Protein AF-A0A1S2MET9-F1 (afdb_monomer)

pLDDT: mean 84.44, std 8.7, range [51.44, 96.5]

Nearest PDB structures (foldseek):
  8tgd-assembly1_B  TM=1.842E-01  e=3.445E+00  Homo sa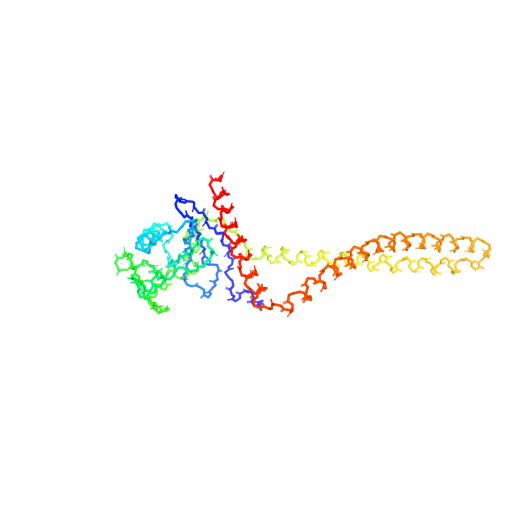piens
  7ogt-assembly1_B  TM=2.597E-01  e=9.378E+00  Saccharomyces cerevisiae S288C

Sequence (262 aa):
MSKINAIWREYIWEEITENRVNYYVEYHPVNLKSLKFAQLDLVYTLDVKTDEIVKNMEYELNLWLKRFPLPLLVMAFDKSGDKISLSNVKPNSELIGYIDTKPNRIIKSWNKISDNELPIEQTKDENISKVYQGLAYIKREQKEREANHKIDEAKKIKKFIDISLFSWIAFSIIIAYLGWQNYYVGAIAFVYTLYKSLERFWKIKEGRDRKSIEKDNKNMKMRHYYYHCELNPKGFERLKAENFKKEEEERIRAKKEKISQS

Radius of gyration: 30.37 Å; Cα contacts (8 Å, |Δi|>4): 289; chains: 1; bounding box: 86×35×74 Å

Secondary structure (DSSP, 8-state):
--HHHHHB-SEEEPPEEEE-SSEEEEEE---BTT--SEEEEEEESS---HHHHHHHHHHHHHHHHHHS-S-EEEEEE-TTSPBPP-TTTSS-S-EEEEEETTTTEEEEESS---TTSS-HHHHSHHHHHHHTTTS-EEEHHHHHHHHHHHHHHHHHHHHHHHHHHHHHHHHHHHHHHHTTSSHHHHHHHHHHHHHHHHHHHHHHHHHHHHHHHHHHHHHHHHHHHHHHHHH-HHHHHHHHHHHHHHHHHHHHHHHHHHHHH-

Structure (mmCIF, N/CA/C/O backbone):
data_AF-A0A1S2MET9-F1
#
_entry.id   AF-A0A1S2MET9-F1
#
loop_
_atom_site.group_PDB
_atom_site.id
_atom_site.type_symbol
_atom_site.label_atom_id
_atom_site.label_alt_id
_atom_site.label_comp_id
_atom_site.label_asym_id
_atom_site.label_entity_id
_atom_site.label_seq_id
_atom_site.pdbx_PDB_ins_code
_atom_site.Cartn_x
_atom_site.Cartn_y
_atom_site.Cartn_z
_atom_site.occupancy
_atom_site.B_iso_or_equiv
_atom_site.auth_seq_id
_atom_site.auth_comp_id
_atom_site.auth_asym_id
_atom_site.auth_atom_id
_atom_site.pdbx_PDB_model_num
ATOM 1 N N . MET A 1 1 ? 20.883 14.445 11.017 1.00 51.44 1 MET A N 1
ATOM 2 C CA . MET A 1 1 ? 20.003 13.252 10.987 1.00 51.44 1 MET A CA 1
ATOM 3 C C . MET A 1 1 ? 19.305 13.193 9.637 1.00 51.44 1 MET A C 1
ATOM 5 O O . MET A 1 1 ? 18.851 14.232 9.176 1.00 51.44 1 MET A O 1
ATOM 9 N N . SER A 1 2 ? 19.246 12.025 8.988 1.00 62.72 2 SER A N 1
ATOM 10 C CA . SER A 1 2 ? 18.478 11.839 7.743 1.00 62.72 2 SER A CA 1
ATOM 11 C C . SER A 1 2 ? 17.002 12.203 7.972 1.00 62.72 2 SER A C 1
ATOM 13 O O . SER A 1 2 ? 16.461 11.855 9.022 1.00 62.72 2 SER A O 1
ATOM 15 N N . LYS A 1 3 ? 16.333 12.864 7.009 1.00 67.38 3 LYS A N 1
ATOM 16 C CA . LYS A 1 3 ? 14.881 13.164 7.072 1.00 67.38 3 LYS A CA 1
ATOM 17 C C . LYS A 1 3 ? 14.038 11.903 7.331 1.00 67.38 3 LYS A C 1
ATOM 19 O O . LYS A 1 3 ? 12.976 11.984 7.935 1.00 67.38 3 LYS A O 1
ATOM 24 N N . ILE A 1 4 ? 14.550 10.736 6.942 1.00 66.12 4 ILE A N 1
ATOM 25 C CA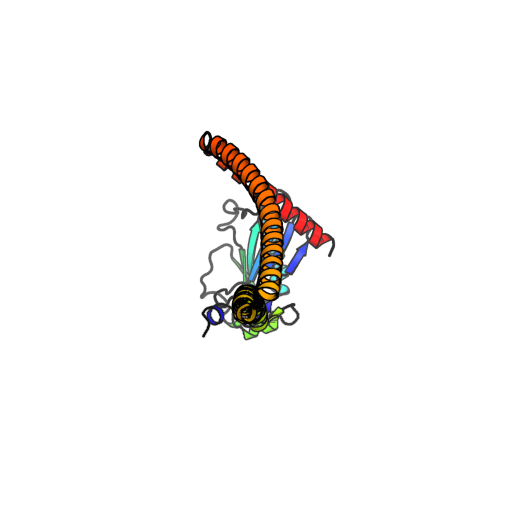 . ILE A 1 4 ? 13.920 9.424 7.137 1.00 66.12 4 ILE A CA 1
ATOM 26 C C . ILE A 1 4 ? 13.875 9.036 8.628 1.00 66.12 4 ILE A C 1
ATOM 28 O O . ILE A 1 4 ? 12.867 8.499 9.086 1.00 66.12 4 ILE A O 1
ATOM 32 N N . ASN A 1 5 ? 14.895 9.397 9.419 1.00 65.62 5 ASN A N 1
ATOM 33 C CA . ASN A 1 5 ? 14.979 9.066 10.853 1.00 65.62 5 ASN A CA 1
ATOM 34 C C . ASN A 1 5 ? 13.911 9.777 11.701 1.00 65.62 5 ASN A C 1
ATOM 36 O O . ASN A 1 5 ? 13.545 9.297 12.781 1.00 65.62 5 ASN A O 1
ATOM 40 N N . ALA A 1 6 ? 13.436 10.928 11.220 1.00 72.12 6 ALA A N 1
ATOM 41 C CA . ALA A 1 6 ? 12.382 11.702 11.863 1.00 72.12 6 ALA A CA 1
ATOM 42 C C . ALA A 1 6 ? 10.986 11.101 11.621 1.00 72.12 6 ALA A C 1
ATOM 44 O O . ALA A 1 6 ? 10.098 11.291 12.444 1.00 72.12 6 ALA A O 1
ATOM 45 N N . ILE A 1 7 ? 10.805 10.359 10.524 1.00 80.06 7 ILE A N 1
ATOM 46 C CA . ILE A 1 7 ? 9.490 9.909 10.047 1.00 80.06 7 ILE A CA 1
ATOM 47 C C . ILE A 1 7 ? 9.239 8.435 10.392 1.00 80.06 7 ILE A C 1
ATOM 49 O O . ILE A 1 7 ? 8.154 8.082 10.854 1.00 80.06 7 ILE A O 1
ATOM 53 N N . TRP A 1 8 ? 10.240 7.572 10.208 1.00 80.38 8 TRP A N 1
ATOM 54 C CA . TRP A 1 8 ? 10.100 6.123 10.378 1.00 80.38 8 TRP A CA 1
ATOM 55 C C . TRP A 1 8 ? 10.556 5.641 11.752 1.00 80.38 8 TRP A C 1
ATOM 57 O O . TRP A 1 8 ? 11.533 6.150 12.321 1.00 80.38 8 TRP A O 1
ATOM 67 N N . ARG A 1 9 ? 9.879 4.608 12.259 1.00 85.00 9 ARG A N 1
ATOM 68 C CA . ARG A 1 9 ? 10.336 3.849 13.427 1.00 85.00 9 ARG A CA 1
ATOM 69 C C . ARG A 1 9 ? 11.574 3.015 13.085 1.00 85.00 9 ARG A C 1
ATOM 71 O O . ARG A 1 9 ? 11.983 2.911 11.929 1.00 85.00 9 ARG A O 1
ATOM 78 N N . GLU A 1 10 ? 12.239 2.511 14.117 1.00 85.19 10 GLU A N 1
ATOM 79 C CA . GLU A 1 10 ? 13.445 1.687 13.966 1.00 85.19 10 GLU A CA 1
ATOM 80 C C . GLU A 1 10 ? 13.130 0.331 13.321 1.00 85.19 10 GLU A C 1
ATOM 82 O O . GLU A 1 10 ? 13.847 -0.121 12.423 1.00 85.19 10 GLU A O 1
ATOM 87 N N . TYR A 1 11 ? 12.025 -0.268 13.756 1.00 86.25 11 TYR A N 1
ATOM 88 C CA . TYR A 1 11 ? 11.490 -1.521 13.252 1.00 86.25 11 TYR A CA 1
ATOM 89 C C . TYR A 1 11 ? 10.354 -1.229 12.277 1.00 86.25 11 TYR A C 1
ATOM 91 O O . TYR A 1 11 ? 9.474 -0.417 12.565 1.00 86.25 11 TYR A O 1
ATOM 99 N N . ILE A 1 12 ? 10.410 -1.869 11.111 1.00 87.25 12 ILE A N 1
ATOM 100 C CA . ILE A 1 12 ? 9.348 -1.836 10.112 1.00 87.25 12 ILE A CA 1
ATOM 101 C C . ILE A 1 12 ? 8.752 -3.239 10.088 1.00 87.25 12 ILE A C 1
ATOM 103 O O . ILE A 1 12 ? 9.390 -4.165 9.586 1.00 87.25 12 ILE A O 1
ATOM 107 N N . TRP A 1 13 ? 7.574 -3.394 10.681 1.00 90.56 13 TRP A N 1
ATOM 108 C CA . TRP A 1 13 ? 6.855 -4.663 10.735 1.00 90.56 13 TRP A CA 1
ATOM 109 C C . TRP A 1 13 ? 6.149 -4.941 9.411 1.00 90.56 13 TRP A C 1
ATOM 111 O O . TRP A 1 13 ? 5.668 -4.014 8.747 1.00 90.56 13 TRP A O 1
ATOM 121 N N . GLU A 1 14 ? 6.113 -6.216 9.039 1.00 90.56 14 GLU A N 1
ATOM 122 C CA . GLU A 1 14 ? 5.436 -6.690 7.835 1.00 90.56 14 GLU A CA 1
ATOM 123 C C . GLU A 1 14 ? 3.912 -6.618 7.981 1.00 90.56 14 GLU A C 1
ATOM 125 O O . GLU A 1 14 ? 3.356 -6.741 9.074 1.00 90.56 14 GLU A O 1
ATOM 130 N N . GLU A 1 15 ? 3.242 -6.386 6.856 1.00 92.69 15 GLU A N 1
ATOM 131 C CA . GLU A 1 15 ? 1.783 -6.363 6.774 1.00 92.69 15 GLU A CA 1
ATOM 132 C C . GLU A 1 15 ? 1.236 -7.785 6.911 1.00 92.69 15 GLU A C 1
ATOM 134 O O . GLU A 1 15 ? 1.811 -8.737 6.382 1.00 92.69 15 GLU A O 1
ATOM 139 N N . ILE A 1 16 ? 0.118 -7.933 7.620 1.00 93.38 16 ILE A N 1
ATOM 140 C CA . ILE A 1 16 ? -0.518 -9.236 7.829 1.00 93.38 16 ILE A CA 1
ATOM 141 C C . ILE A 1 16 ? -1.762 -9.291 6.961 1.00 93.38 16 ILE A C 1
ATOM 143 O O . ILE A 1 16 ? -2.641 -8.443 7.085 1.00 93.38 16 ILE A O 1
ATOM 147 N N . THR A 1 17 ? -1.864 -10.310 6.118 1.00 93.44 17 THR A N 1
ATOM 148 C CA . THR A 1 17 ? -3.034 -10.518 5.266 1.00 93.44 17 THR A CA 1
ATOM 149 C C . THR A 1 17 ? -3.731 -11.819 5.619 1.00 93.44 17 THR A C 1
ATOM 151 O O . THR A 1 17 ? -3.086 -12.866 5.651 1.00 93.44 17 THR A O 1
ATOM 154 N N . GLU A 1 18 ? -5.042 -11.777 5.841 1.00 93.44 18 GLU A N 1
ATOM 155 C CA . GLU A 1 18 ? -5.838 -12.965 6.150 1.00 93.44 18 GLU A CA 1
ATOM 156 C C . GLU A 1 18 ? -7.070 -13.067 5.255 1.00 93.44 18 GLU A C 1
ATOM 158 O O . GLU A 1 18 ? -7.798 -12.095 5.051 1.00 93.44 18 GLU A O 1
ATOM 163 N N . ASN A 1 19 ? -7.342 -14.269 4.750 1.00 93.00 19 ASN A N 1
ATOM 164 C CA . ASN A 1 19 ? -8.511 -14.515 3.916 1.00 93.00 19 ASN A CA 1
ATOM 165 C C . ASN A 1 19 ? -9.780 -14.707 4.766 1.00 93.00 19 ASN A C 1
ATOM 167 O O . ASN A 1 19 ? -9.744 -15.270 5.865 1.00 93.00 19 ASN A O 1
ATOM 171 N N . ARG A 1 20 ? -10.920 -14.275 4.225 1.00 91.69 20 ARG A N 1
ATOM 172 C CA . ARG A 1 20 ? -12.275 -14.604 4.687 1.00 91.69 20 ARG A CA 1
ATOM 173 C C . ARG A 1 20 ? -13.093 -15.065 3.476 1.00 91.69 20 ARG A C 1
ATOM 175 O O . ARG A 1 20 ? -12.650 -15.000 2.331 1.00 91.69 20 ARG A O 1
ATOM 182 N N . VAL A 1 21 ? -14.317 -15.538 3.704 1.00 86.81 21 VAL A N 1
ATOM 183 C CA . VAL A 1 21 ? -15.156 -16.078 2.618 1.00 86.81 21 VAL A CA 1
ATOM 184 C C . VAL A 1 21 ? -15.449 -15.005 1.554 1.00 86.81 21 VAL A C 1
ATOM 186 O O . VAL A 1 21 ? -15.162 -15.201 0.372 1.00 86.81 21 VAL A O 1
ATOM 189 N N . ASN A 1 22 ? -15.928 -13.826 1.966 1.00 88.19 22 ASN A N 1
ATOM 190 C CA . ASN A 1 22 ? -16.413 -12.782 1.044 1.00 88.19 22 ASN A CA 1
ATOM 191 C C . ASN A 1 22 ? -15.423 -11.624 0.812 1.00 88.19 22 ASN A C 1
ATOM 193 O O . ASN A 1 22 ? -15.558 -10.878 -0.158 1.00 88.19 22 ASN A O 1
ATOM 197 N N . TYR A 1 23 ? -14.412 -11.497 1.665 1.00 92.88 23 TYR A N 1
ATOM 198 C CA . TYR A 1 23 ? -13.406 -10.434 1.652 1.00 92.88 23 TYR A CA 1
ATOM 199 C C . TYR A 1 23 ? -12.075 -10.987 2.164 1.00 92.88 23 TYR A C 1
ATOM 201 O O . TYR A 1 23 ? -12.016 -12.124 2.624 1.00 92.88 23 TYR A O 1
ATOM 209 N N . TYR A 1 24 ? -11.009 -10.208 2.094 1.00 95.25 24 TYR A N 1
ATOM 210 C CA . TYR A 1 24 ? -9.803 -10.465 2.875 1.00 95.25 24 TYR A CA 1
ATOM 211 C C . TYR A 1 24 ? -9.471 -9.222 3.698 1.00 95.25 24 TYR A C 1
ATOM 213 O O . TYR A 1 24 ? -10.013 -8.140 3.463 1.00 95.25 24 TYR A O 1
ATOM 221 N N . VAL A 1 25 ? -8.614 -9.399 4.694 1.00 95.62 25 VAL A N 1
ATOM 222 C CA . VAL A 1 25 ? -8.221 -8.347 5.624 1.00 95.62 25 VAL A CA 1
ATOM 223 C C . VAL A 1 25 ? -6.732 -8.082 5.482 1.00 95.62 25 VAL A C 1
ATOM 225 O O . VAL A 1 25 ? -5.949 -9.031 5.502 1.00 95.62 25 VAL A O 1
ATOM 228 N N . GLU A 1 26 ? -6.347 -6.816 5.359 1.00 95.50 26 GLU A N 1
ATOM 229 C CA . GLU A 1 26 ? -4.953 -6.367 5.410 1.00 95.50 26 GLU A CA 1
ATOM 230 C C . GLU A 1 26 ? -4.741 -5.528 6.669 1.00 95.50 26 GLU A C 1
ATOM 232 O O . GLU A 1 26 ? -5.401 -4.514 6.882 1.00 95.50 26 GLU A O 1
ATOM 237 N N . TYR A 1 27 ? -3.837 -5.971 7.535 1.00 94.88 27 TYR A N 1
ATOM 238 C CA . TYR A 1 27 ? -3.425 -5.239 8.720 1.00 94.88 27 TYR A CA 1
ATOM 239 C C . TYR A 1 27 ? -2.069 -4.594 8.478 1.00 94.88 27 TYR A C 1
ATOM 241 O O . TYR A 1 27 ? -1.070 -5.282 8.252 1.00 94.88 27 TYR A O 1
ATOM 249 N N . HIS A 1 28 ? -2.038 -3.274 8.597 1.00 94.06 28 HIS A N 1
ATOM 250 C CA . HIS A 1 28 ? -0.850 -2.450 8.462 1.00 94.06 28 HIS A CA 1
ATOM 251 C C . HIS A 1 28 ? -0.395 -1.990 9.856 1.00 94.06 28 HIS A C 1
ATOM 253 O O . HIS A 1 28 ? -1.065 -1.161 10.490 1.00 94.06 28 HIS A O 1
ATOM 259 N N . PRO A 1 29 ? 0.746 -2.503 10.355 1.00 92.31 29 PRO A N 1
ATOM 260 C CA . PRO A 1 29 ? 1.309 -2.079 11.630 1.00 92.31 29 PRO A CA 1
ATOM 261 C C . PRO A 1 29 ? 1.698 -0.594 11.653 1.00 92.31 29 PRO A C 1
ATOM 263 O O . PRO A 1 29 ? 1.957 0.039 10.626 1.00 92.31 29 PRO A O 1
ATOM 266 N N . VAL A 1 30 ? 1.834 -0.038 12.860 1.00 91.12 30 VAL A N 1
ATOM 267 C CA . VAL A 1 30 ? 2.214 1.370 13.085 1.00 91.12 30 VAL A CA 1
ATOM 268 C C . VAL A 1 30 ? 3.708 1.592 12.819 1.00 91.12 30 VAL A C 1
ATOM 270 O O . VAL A 1 30 ? 4.511 1.710 13.742 1.00 91.12 30 VAL A O 1
ATOM 273 N N . ASN A 1 31 ? 4.092 1.661 11.546 1.00 87.31 31 ASN A N 1
ATOM 274 C CA . ASN A 1 31 ? 5.491 1.790 11.119 1.00 87.31 31 ASN A CA 1
ATOM 275 C C . ASN A 1 31 ? 6.015 3.244 11.109 1.00 87.31 31 ASN A C 1
ATOM 277 O O . ASN A 1 31 ? 7.225 3.484 11.195 1.00 87.31 31 ASN A O 1
ATOM 281 N N . LEU A 1 32 ? 5.118 4.231 11.010 1.00 85.12 32 LEU A N 1
ATOM 282 C CA . LEU A 1 32 ? 5.460 5.658 11.006 1.00 85.12 32 LEU A CA 1
ATOM 283 C C . LEU A 1 32 ? 5.323 6.258 12.407 1.00 85.12 32 LEU A C 1
ATOM 285 O O . LEU A 1 32 ? 4.376 5.961 13.127 1.00 85.12 32 LEU A O 1
ATOM 289 N N . LYS A 1 33 ? 6.234 7.165 12.772 1.00 82.44 33 LYS A N 1
ATOM 290 C CA . LYS A 1 33 ? 6.171 7.907 14.044 1.00 82.44 33 LYS A CA 1
ATOM 291 C C . LYS A 1 33 ? 5.016 8.905 14.089 1.00 82.44 33 LYS A C 1
ATOM 293 O O . LYS A 1 33 ? 4.522 9.219 15.165 1.00 82.44 33 LYS A O 1
ATOM 298 N N . SER A 1 34 ? 4.609 9.412 12.927 1.00 81.50 34 SER A N 1
ATOM 299 C CA . SER A 1 34 ? 3.487 10.343 12.789 1.00 81.50 34 SER A CA 1
ATOM 300 C C . SER A 1 34 ? 2.124 9.663 12.893 1.00 81.50 34 SER A C 1
ATOM 302 O O . SER A 1 34 ? 1.132 10.346 13.119 1.00 81.50 34 SER A O 1
ATOM 304 N N . LEU A 1 35 ? 2.056 8.341 12.699 1.00 81.94 35 LEU A N 1
ATOM 305 C CA . LEU A 1 35 ? 0.810 7.591 12.790 1.00 81.94 35 LEU A CA 1
ATOM 306 C C . LEU A 1 35 ? 0.624 7.055 14.208 1.00 81.94 35 LEU A C 1
ATOM 308 O O . LEU A 1 35 ? 1.543 6.490 14.803 1.00 81.94 35 LEU A O 1
ATOM 312 N N . LYS A 1 36 ? -0.589 7.232 14.731 1.00 83.88 36 LYS A N 1
ATOM 313 C CA . LYS A 1 36 ? -1.004 6.748 16.056 1.00 83.88 36 LYS A CA 1
ATOM 314 C C . LYS A 1 36 ? -1.915 5.521 15.990 1.00 83.88 36 LYS A C 1
ATOM 316 O O . LYS A 1 36 ? -2.164 4.897 17.015 1.00 83.88 36 LYS A O 1
ATOM 321 N N . PHE A 1 37 ? -2.384 5.182 14.793 1.00 88.31 37 PHE A N 1
ATOM 322 C CA . PHE A 1 37 ? -3.295 4.076 14.536 1.00 88.31 37 PHE A CA 1
ATOM 323 C C . PHE A 1 37 ? -2.614 3.036 13.658 1.00 88.31 37 PHE A C 1
ATOM 325 O O . PHE A 1 37 ? -1.906 3.392 12.713 1.00 88.31 37 PHE A O 1
ATOM 332 N N . ALA A 1 38 ? -2.852 1.763 13.958 1.00 92.25 38 ALA A N 1
ATOM 333 C CA . ALA A 1 38 ? -2.724 0.713 12.960 1.00 92.25 38 ALA A CA 1
ATOM 334 C C . ALA A 1 38 ? -3.906 0.825 11.991 1.00 92.25 38 ALA A C 1
ATOM 336 O O . ALA A 1 38 ? -4.960 1.355 12.355 1.00 92.25 38 ALA A O 1
ATOM 337 N N . GLN A 1 39 ? -3.739 0.337 10.770 1.00 94.12 39 GLN A N 1
ATOM 338 C CA . GLN A 1 39 ? -4.790 0.367 9.757 1.00 94.12 39 GLN A CA 1
ATOM 339 C C . GLN A 1 39 ? -5.227 -1.058 9.425 1.00 94.12 39 GLN A C 1
ATOM 341 O O . GLN A 1 39 ? -4.393 -1.953 9.311 1.00 94.12 39 GLN A O 1
ATOM 346 N N . LEU A 1 40 ? -6.535 -1.262 9.316 1.00 96.25 40 LEU A N 1
ATOM 347 C CA . LEU A 1 40 ? -7.162 -2.521 8.951 1.00 96.25 40 LEU A CA 1
ATOM 348 C C . LEU A 1 40 ? -8.066 -2.306 7.742 1.00 96.25 40 LEU A C 1
ATOM 350 O O . LEU A 1 40 ? -9.117 -1.671 7.850 1.00 96.25 40 LEU A O 1
ATOM 354 N N . ASP A 1 41 ? -7.689 -2.889 6.618 1.00 96.50 41 ASP A N 1
ATOM 355 C CA . ASP A 1 41 ? -8.411 -2.738 5.367 1.00 96.50 41 ASP A CA 1
ATOM 356 C C . ASP A 1 41 ? -9.183 -4.021 5.063 1.00 96.50 41 ASP A C 1
ATOM 358 O O . ASP A 1 41 ? -8.608 -5.100 4.924 1.00 96.50 41 ASP A O 1
ATOM 362 N N . LEU A 1 42 ? -10.509 -3.913 4.977 1.00 96.19 42 LEU A N 1
ATOM 363 C CA . LEU A 1 42 ? -11.387 -4.988 4.522 1.00 96.19 42 LEU A CA 1
ATOM 364 C C . LEU A 1 42 ? -11.615 -4.806 3.026 1.00 96.19 42 LEU A C 1
ATOM 366 O O . LEU A 1 42 ? -12.332 -3.890 2.621 1.00 96.19 42 LEU A O 1
ATOM 370 N N . VAL A 1 43 ? -11.041 -5.684 2.210 1.00 95.38 43 VAL A N 1
ATOM 371 C CA . VAL A 1 43 ? -11.159 -5.603 0.751 1.00 95.38 43 VAL A CA 1
ATOM 372 C C . VAL A 1 43 ? -12.110 -6.682 0.250 1.00 95.38 43 VAL A C 1
ATOM 374 O O . VAL A 1 43 ? -11.858 -7.885 0.382 1.00 95.38 43 VAL A O 1
ATOM 377 N N . TYR A 1 44 ? -13.235 -6.249 -0.310 1.00 93.38 44 TYR A N 1
ATOM 378 C CA . TYR A 1 44 ? -14.300 -7.127 -0.776 1.00 93.38 44 TYR A CA 1
ATOM 379 C C . TYR A 1 44 ? -14.077 -7.547 -2.226 1.00 93.38 44 TYR A C 1
ATOM 381 O O . TYR A 1 44 ? -13.764 -6.732 -3.082 1.00 93.38 44 TYR A O 1
ATOM 389 N N . THR A 1 45 ? -14.301 -8.826 -2.535 1.00 90.00 45 THR A N 1
ATOM 390 C CA . THR A 1 45 ? -14.245 -9.324 -3.926 1.00 90.00 45 THR A CA 1
ATOM 391 C C . THR A 1 45 ? -15.600 -9.345 -4.625 1.00 90.00 45 THR A C 1
ATOM 393 O O . THR A 1 45 ? -15.676 -9.592 -5.826 1.00 90.00 45 THR A O 1
ATOM 396 N N . LEU A 1 46 ? -16.675 -9.146 -3.865 1.00 88.50 46 LEU A N 1
ATOM 397 C CA . LEU A 1 46 ? -18.060 -9.185 -4.318 1.00 88.50 46 LEU A CA 1
ATOM 398 C C . LEU A 1 46 ? -18.794 -7.955 -3.788 1.00 88.50 46 LEU A C 1
ATOM 400 O O . LEU A 1 46 ? -18.384 -7.371 -2.785 1.00 88.50 46 LEU A O 1
ATOM 404 N N . ASP A 1 47 ? -19.896 -7.590 -4.438 1.00 87.69 47 ASP A N 1
ATOM 405 C CA . ASP A 1 47 ? -20.734 -6.487 -3.976 1.00 87.69 47 ASP A CA 1
ATOM 406 C C . ASP A 1 47 ? -21.527 -6.942 -2.742 1.00 87.69 47 ASP A C 1
ATOM 408 O O . ASP A 1 47 ? -22.363 -7.846 -2.815 1.00 87.69 47 ASP A O 1
ATOM 412 N N . VAL A 1 48 ? -21.242 -6.326 -1.595 1.00 88.19 48 VAL A N 1
ATOM 413 C CA . VAL A 1 48 ? -21.864 -6.640 -0.302 1.00 88.19 48 VAL A CA 1
ATOM 414 C C . VAL A 1 48 ? -22.717 -5.459 0.158 1.00 88.19 48 VAL A C 1
ATOM 416 O O . VAL A 1 48 ? -22.406 -4.299 -0.113 1.00 88.19 48 VAL A O 1
ATOM 419 N N . LYS A 1 49 ? -23.820 -5.740 0.859 1.00 90.75 49 LYS A N 1
ATOM 420 C CA . LYS A 1 49 ? -24.700 -4.694 1.396 1.00 90.75 49 LYS A CA 1
ATOM 421 C C . LYS A 1 49 ? -23.986 -3.884 2.480 1.00 90.75 49 LYS A C 1
ATOM 423 O O . LYS A 1 49 ? -23.302 -4.443 3.334 1.00 90.75 49 LYS A O 1
ATOM 428 N N . THR A 1 50 ? -24.234 -2.577 2.510 1.00 89.62 50 THR A N 1
ATOM 429 C CA . THR A 1 50 ? -23.628 -1.635 3.467 1.00 89.62 50 THR A CA 1
ATOM 430 C C . THR A 1 50 ? -23.811 -2.063 4.928 1.00 89.62 50 THR A C 1
ATOM 432 O O . THR A 1 50 ? -22.863 -1.995 5.707 1.00 89.62 50 THR A O 1
ATOM 435 N N . ASP A 1 51 ? -24.985 -2.583 5.296 1.00 90.38 51 ASP A N 1
ATOM 436 C CA . ASP A 1 51 ? -25.263 -3.048 6.664 1.00 90.38 51 ASP A CA 1
ATOM 437 C C . ASP A 1 51 ? -24.411 -4.254 7.078 1.00 90.38 51 ASP A C 1
ATOM 439 O O . ASP A 1 51 ? -24.041 -4.400 8.244 1.00 90.38 51 ASP A O 1
ATOM 443 N N . GLU A 1 52 ? -24.104 -5.137 6.130 1.00 92.00 52 GLU A N 1
ATOM 444 C CA . GLU A 1 52 ? -23.245 -6.296 6.365 1.00 92.00 52 GLU A CA 1
ATOM 445 C C . GLU A 1 52 ? -21.783 -5.860 6.493 1.00 92.00 52 GLU A C 1
ATOM 447 O O . GLU A 1 52 ? -21.085 -6.317 7.395 1.00 92.00 52 GLU A O 1
ATOM 452 N N . ILE A 1 53 ? -21.350 -4.888 5.683 1.00 92.81 53 ILE A N 1
ATOM 453 C CA . ILE A 1 53 ? -20.008 -4.300 5.774 1.00 92.81 53 ILE A CA 1
ATOM 454 C C . ILE A 1 53 ? -19.778 -3.678 7.154 1.00 92.81 53 ILE A C 1
ATOM 456 O O . ILE A 1 53 ? -18.752 -3.943 7.777 1.00 92.81 53 ILE A O 1
ATOM 460 N N . VAL A 1 54 ? -20.744 -2.912 7.670 1.00 93.44 54 VAL A N 1
ATOM 461 C CA . VAL A 1 54 ? -20.672 -2.312 9.014 1.00 93.44 54 VAL A CA 1
ATOM 462 C C . VAL A 1 54 ? -20.499 -3.387 10.091 1.00 93.44 54 VAL A C 1
ATOM 464 O O . VAL A 1 54 ? -19.643 -3.249 10.966 1.00 93.44 54 VAL A O 1
ATOM 467 N N . LYS A 1 55 ? -21.265 -4.483 10.013 1.00 93.69 55 LYS A N 1
ATOM 468 C CA . LYS A 1 55 ? -21.143 -5.610 10.954 1.00 93.69 55 LYS A CA 1
ATOM 469 C C . LYS A 1 55 ? -19.771 -6.277 10.866 1.00 93.69 55 LYS A C 1
ATOM 471 O O . LYS A 1 55 ? -19.170 -6.548 11.904 1.00 93.69 55 LYS A O 1
ATOM 476 N N . ASN A 1 56 ? -19.263 -6.494 9.654 1.00 94.62 56 ASN A N 1
ATOM 477 C CA . ASN A 1 56 ? -17.942 -7.082 9.433 1.00 94.62 56 ASN A CA 1
ATOM 478 C C . ASN A 1 56 ? -16.832 -6.181 9.989 1.00 94.62 56 ASN A C 1
ATOM 480 O O . ASN A 1 56 ? -15.954 -6.668 10.694 1.00 94.62 56 ASN A O 1
ATOM 484 N N . MET A 1 57 ? -16.902 -4.864 9.760 1.00 95.00 57 MET A N 1
ATOM 485 C CA . MET A 1 57 ? -15.939 -3.904 10.313 1.00 95.00 57 MET A CA 1
ATOM 486 C C . MET A 1 57 ? -15.937 -3.921 11.845 1.00 95.00 57 MET A C 1
ATOM 488 O O . MET A 1 57 ? -14.875 -3.968 12.461 1.00 95.00 57 MET A O 1
ATOM 492 N N . GLU A 1 58 ? -17.111 -3.924 12.483 1.00 94.44 58 GLU A N 1
ATOM 493 C CA . GLU A 1 58 ? -17.208 -3.963 13.948 1.00 94.44 58 GLU A CA 1
ATOM 494 C C . GLU A 1 58 ? -16.744 -5.296 14.551 1.00 94.44 58 GLU A C 1
ATOM 496 O O . GLU A 1 58 ? -16.241 -5.306 15.684 1.00 94.44 58 GLU A O 1
ATOM 501 N N . TYR A 1 59 ? -16.932 -6.400 13.822 1.00 95.00 59 TYR A N 1
ATOM 502 C CA . TYR A 1 59 ? -16.454 -7.730 14.189 1.00 95.00 59 TYR A CA 1
ATOM 503 C C . TYR A 1 59 ? -14.929 -7.825 14.085 1.00 95.00 59 TYR A C 1
ATOM 505 O O . TYR A 1 59 ? -14.276 -8.181 15.069 1.00 95.00 59 TYR A O 1
ATOM 513 N N . GLU A 1 60 ? -14.356 -7.447 12.940 1.00 95.69 60 GLU A N 1
ATOM 514 C CA . GLU A 1 60 ? -12.909 -7.479 12.720 1.00 95.69 60 GLU A CA 1
ATOM 515 C C . GLU A 1 60 ? -12.191 -6.512 13.669 1.00 95.69 60 GLU A C 1
ATOM 517 O O . GLU A 1 60 ? -11.206 -6.901 14.289 1.00 95.69 60 GLU A O 1
ATOM 522 N N . LEU A 1 61 ? -12.731 -5.310 13.912 1.00 94.50 61 LEU A N 1
ATOM 523 C CA . LEU A 1 61 ? -12.188 -4.389 14.919 1.00 94.50 61 LEU A CA 1
ATOM 524 C C . LEU A 1 61 ? -12.004 -5.088 16.276 1.00 94.50 61 LEU A C 1
ATOM 526 O O . LEU A 1 61 ? -10.943 -5.012 16.889 1.00 94.50 61 LEU A O 1
ATOM 530 N N . ASN A 1 62 ? -13.036 -5.791 16.748 1.00 94.31 62 ASN A N 1
ATOM 531 C CA . ASN A 1 62 ? -12.985 -6.499 18.025 1.00 94.31 62 ASN A CA 1
ATOM 532 C C . ASN A 1 62 ? -11.957 -7.637 18.026 1.00 94.31 62 ASN A C 1
ATOM 534 O O . ASN A 1 62 ? -11.312 -7.875 19.047 1.00 94.31 62 ASN A O 1
ATOM 538 N N . LEU A 1 63 ? -11.849 -8.373 16.921 1.00 94.62 63 LEU A N 1
ATOM 539 C CA . LEU A 1 63 ? -10.926 -9.497 16.785 1.00 94.62 63 LEU A CA 1
ATOM 540 C C . LEU A 1 63 ? -9.473 -9.009 16.785 1.00 94.62 63 LEU A C 1
ATOM 542 O O . LEU A 1 63 ? -8.647 -9.520 17.542 1.00 94.62 63 LEU A O 1
ATOM 546 N N . TRP A 1 64 ? -9.180 -7.974 16.002 1.00 94.62 64 TRP A N 1
ATOM 547 C CA . TRP A 1 64 ? -7.835 -7.428 15.858 1.00 94.62 64 TRP A CA 1
ATOM 548 C C . TRP A 1 64 ? -7.377 -6.652 17.088 1.00 94.62 64 TRP A C 1
ATOM 550 O O . TRP A 1 64 ? -6.231 -6.824 17.488 1.00 94.62 64 TRP A O 1
ATOM 560 N N . LEU A 1 65 ? -8.257 -5.909 17.767 1.00 92.25 65 LEU A N 1
ATOM 561 C CA . LEU A 1 65 ? -7.912 -5.254 19.038 1.00 92.25 65 LEU A CA 1
ATOM 562 C C . LEU A 1 65 ? -7.574 -6.250 20.155 1.00 92.25 65 LEU A C 1
ATOM 564 O O . LEU A 1 65 ? -6.758 -5.948 21.022 1.00 92.25 65 LEU A O 1
ATOM 568 N N . LYS A 1 66 ? -8.173 -7.449 20.144 1.00 91.12 66 LYS A N 1
ATOM 569 C CA . LYS A 1 66 ? -7.804 -8.523 21.083 1.00 91.12 66 LYS A CA 1
ATOM 570 C C . LYS A 1 66 ? -6.427 -9.109 20.782 1.00 91.12 66 LYS A C 1
ATOM 572 O O . LYS A 1 66 ? -5.743 -9.533 21.707 1.00 91.12 66 LYS A O 1
ATOM 577 N N . ARG A 1 67 ? -6.043 -9.162 19.503 1.00 91.19 67 ARG A N 1
ATOM 578 C CA . ARG A 1 67 ? -4.746 -9.687 19.061 1.00 91.19 67 ARG A CA 1
ATOM 579 C C . ARG A 1 67 ? -3.625 -8.665 19.245 1.00 91.19 67 ARG A C 1
ATOM 581 O O . ARG A 1 67 ? -2.567 -9.009 19.755 1.00 91.19 67 ARG A O 1
ATOM 588 N N . PHE A 1 68 ? -3.880 -7.421 18.857 1.00 91.19 68 PHE A N 1
ATOM 589 C CA . PHE A 1 68 ? -2.960 -6.297 18.960 1.00 91.19 68 PHE A CA 1
ATOM 590 C C . PHE A 1 68 ? -3.673 -5.137 19.668 1.00 91.19 68 PHE A C 1
ATOM 592 O O . PHE A 1 68 ? -4.432 -4.407 19.026 1.00 91.19 68 PHE A O 1
ATOM 599 N N . PRO A 1 69 ? -3.457 -4.952 20.984 1.00 90.00 69 PRO A N 1
ATOM 600 C CA . PRO A 1 69 ? -4.136 -3.930 21.781 1.00 90.00 69 PRO A CA 1
ATOM 601 C C . PRO A 1 69 ? -3.558 -2.525 21.526 1.00 90.00 69 PRO A C 1
ATOM 603 O O . PRO A 1 69 ? -2.934 -1.915 22.394 1.00 90.00 69 PRO A O 1
ATOM 606 N N . LEU A 1 70 ? -3.751 -2.023 20.307 1.00 91.25 70 LEU A N 1
ATOM 607 C CA . LEU A 1 70 ? -3.343 -0.700 19.830 1.00 91.25 70 LEU A CA 1
ATOM 608 C C . LEU A 1 70 ? -4.525 -0.010 19.139 1.00 91.25 70 LEU A C 1
ATOM 610 O O . LEU A 1 70 ? -5.393 -0.705 18.615 1.00 91.25 70 LEU A O 1
ATOM 614 N N . PRO A 1 71 ? -4.566 1.333 19.079 1.00 91.75 71 PRO A N 1
ATOM 615 C CA . PRO A 1 71 ? -5.588 2.041 18.319 1.00 91.75 71 PRO A CA 1
ATOM 616 C C . PRO A 1 71 ? -5.625 1.564 16.864 1.00 91.75 71 PRO A C 1
ATOM 618 O O . PRO A 1 71 ? -4.589 1.488 16.201 1.00 91.75 71 PRO A O 1
ATOM 621 N N . LEU A 1 72 ? -6.820 1.249 16.376 1.00 93.19 72 LEU A N 1
ATOM 622 C CA . LEU A 1 72 ? -7.056 0.653 15.068 1.00 93.19 72 LEU A CA 1
ATOM 623 C C . LEU A 1 72 ? -8.045 1.501 14.273 1.00 93.19 72 LEU A C 1
ATOM 625 O O . LEU A 1 72 ? -9.118 1.849 14.769 1.00 93.19 72 LEU A O 1
ATOM 629 N N . LEU A 1 73 ? -7.678 1.809 13.035 1.00 93.69 73 LEU A N 1
ATOM 630 C CA . LEU A 1 73 ? -8.529 2.430 12.031 1.00 93.69 73 LEU A CA 1
ATOM 631 C C . LEU A 1 73 ? -8.958 1.353 11.036 1.00 93.69 73 LEU A C 1
ATOM 633 O O . LEU A 1 73 ? -8.114 0.776 10.361 1.00 93.69 73 LEU A O 1
ATOM 637 N N . VAL A 1 74 ? -10.255 1.094 10.936 1.00 95.56 74 VAL A N 1
ATOM 638 C CA . VAL A 1 74 ? -10.827 0.112 10.017 1.00 95.56 74 VAL A CA 1
ATOM 639 C C . VAL A 1 74 ? -11.476 0.829 8.840 1.00 95.56 74 VAL A C 1
ATOM 641 O O . VAL A 1 74 ? -12.298 1.732 9.030 1.00 95.56 74 VAL A O 1
ATOM 644 N N . MET A 1 75 ? -11.136 0.399 7.630 1.00 95.19 75 MET A N 1
ATOM 645 C CA . MET A 1 75 ? -11.707 0.882 6.374 1.00 95.19 75 MET A CA 1
ATOM 646 C C . MET A 1 75 ? -12.188 -0.289 5.518 1.00 95.19 75 MET A C 1
ATOM 648 O O . MET A 1 75 ? -11.724 -1.418 5.662 1.00 95.19 75 MET A O 1
ATOM 652 N N . ALA A 1 76 ? -13.146 -0.020 4.633 1.00 95.19 76 ALA A N 1
ATOM 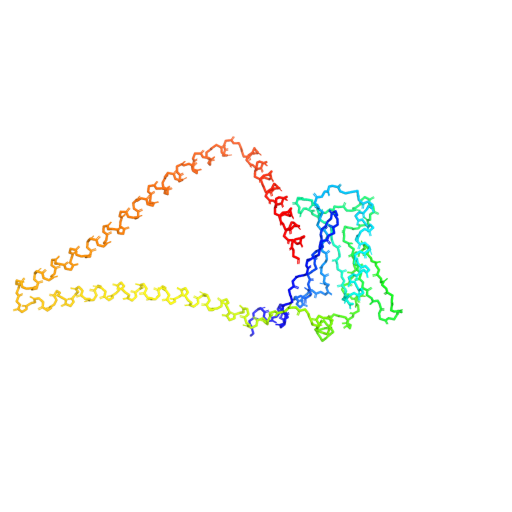653 C CA . ALA A 1 76 ? -13.686 -1.006 3.706 1.00 95.19 76 ALA A CA 1
ATOM 654 C C . ALA A 1 76 ? -13.508 -0.536 2.259 1.00 95.19 76 ALA A C 1
ATOM 656 O O . ALA A 1 76 ? -13.788 0.624 1.943 1.00 95.19 76 ALA A O 1
ATOM 657 N N . PHE A 1 77 ? -13.085 -1.454 1.395 1.00 94.56 77 PHE A N 1
ATOM 658 C CA . PHE A 1 77 ? -12.823 -1.232 -0.023 1.00 94.56 77 PHE A CA 1
ATOM 659 C C . PHE A 1 77 ? -13.631 -2.209 -0.872 1.00 94.56 77 PHE A C 1
ATOM 661 O O . PHE A 1 77 ? -13.805 -3.372 -0.500 1.00 94.56 77 PHE A O 1
ATOM 668 N N . ASP A 1 78 ? -14.154 -1.730 -1.994 1.00 92.88 78 ASP A N 1
ATOM 669 C CA . ASP A 1 78 ? -14.897 -2.551 -2.939 1.00 92.88 78 ASP A CA 1
ATOM 670 C C . ASP A 1 78 ? -13.954 -3.406 -3.805 1.00 92.88 78 ASP A C 1
ATOM 672 O O . ASP A 1 78 ? -12.727 -3.369 -3.679 1.00 92.88 78 ASP A O 1
ATOM 676 N N . LYS A 1 79 ? -14.541 -4.171 -4.728 1.00 90.62 79 LYS A N 1
ATOM 677 C CA . LYS A 1 79 ? -13.790 -4.988 -5.692 1.00 90.62 79 LYS A CA 1
ATOM 678 C C . LYS A 1 79 ? -12.926 -4.167 -6.653 1.00 90.62 79 LYS A C 1
ATOM 680 O O . LYS A 1 79 ? -12.031 -4.734 -7.264 1.00 90.62 79 LYS A O 1
ATOM 685 N N . SER A 1 80 ? -13.212 -2.874 -6.792 1.00 86.06 80 SER A N 1
ATOM 686 C CA . SER A 1 80 ? -12.496 -1.917 -7.635 1.00 86.06 80 SER A CA 1
ATOM 687 C C . SER A 1 80 ? -11.332 -1.252 -6.892 1.00 86.06 80 SER A C 1
ATOM 689 O O . SER A 1 80 ? -10.642 -0.433 -7.488 1.00 86.06 80 SER A O 1
ATOM 691 N N . GLY A 1 81 ? -11.136 -1.551 -5.600 1.00 86.25 81 GLY A N 1
ATOM 692 C CA . GLY A 1 81 ? -10.166 -0.871 -4.739 1.00 86.25 81 GLY A CA 1
ATOM 693 C C . GLY A 1 81 ? -10.618 0.515 -4.268 1.00 86.25 81 GLY A C 1
ATOM 694 O O . GLY A 1 81 ? -9.839 1.233 -3.640 1.00 86.25 81 GLY A O 1
ATOM 695 N N . ASP A 1 82 ? -11.869 0.893 -4.531 1.00 89.50 82 ASP A N 1
ATOM 696 C CA . ASP A 1 82 ? -12.448 2.155 -4.096 1.00 89.50 82 ASP A CA 1
ATOM 697 C C . ASP A 1 82 ? -12.981 2.026 -2.668 1.00 89.50 82 ASP A C 1
ATOM 699 O O . ASP A 1 82 ? -13.626 1.047 -2.285 1.00 89.50 82 ASP A O 1
ATOM 703 N N . LYS A 1 83 ? -12.741 3.053 -1.850 1.00 91.69 83 LYS A N 1
ATOM 704 C CA . LYS A 1 83 ? -13.259 3.096 -0.482 1.00 91.69 83 LYS A CA 1
ATOM 705 C C . LYS A 1 83 ? -14.787 3.160 -0.496 1.00 91.69 83 LYS A C 1
ATOM 707 O O . LYS A 1 83 ? -15.382 4.078 -1.062 1.00 91.69 83 LYS A O 1
ATOM 712 N N . ILE A 1 84 ? -15.423 2.232 0.211 1.00 90.69 84 ILE A N 1
ATOM 713 C CA . ILE A 1 84 ? -16.880 2.138 0.283 1.00 90.69 84 ILE A CA 1
ATOM 714 C C . ILE A 1 84 ? -17.421 3.275 1.152 1.00 90.69 84 ILE A C 1
ATOM 716 O O . ILE A 1 84 ? -17.019 3.449 2.305 1.00 90.69 84 ILE A O 1
ATOM 720 N N . SER A 1 85 ? -18.362 4.055 0.614 1.00 88.56 85 SER A N 1
ATOM 721 C CA . SER A 1 85 ? -19.058 5.071 1.404 1.00 88.56 85 SER A CA 1
ATOM 722 C C . SER A 1 85 ? -20.126 4.439 2.296 1.00 88.56 85 SER A C 1
ATOM 724 O O . SER A 1 85 ? -21.044 3.784 1.801 1.00 88.56 85 SER A O 1
ATOM 726 N N . LEU A 1 86 ? -20.042 4.678 3.607 1.00 88.88 86 LEU A N 1
ATOM 727 C CA . LEU A 1 86 ? -21.039 4.237 4.589 1.00 88.88 86 LEU A CA 1
ATOM 728 C C . LEU A 1 86 ? -21.930 5.388 5.074 1.00 88.88 86 LEU A C 1
ATOM 730 O O . LEU A 1 86 ? -22.703 5.194 6.008 1.00 88.88 86 LEU A O 1
ATOM 734 N N . SER A 1 87 ? -21.862 6.562 4.434 1.00 83.44 87 SER A N 1
ATOM 735 C CA . SER A 1 87 ? -22.582 7.786 4.832 1.00 83.44 87 SER A CA 1
ATOM 736 C C . SER A 1 87 ? -24.097 7.610 4.983 1.00 83.44 87 SER A C 1
ATOM 738 O O . SER A 1 87 ? -24.743 8.361 5.705 1.00 83.44 87 SER A O 1
ATOM 740 N N . ASN A 1 88 ? -24.671 6.614 4.305 1.00 82.31 88 ASN A N 1
ATOM 741 C CA . ASN A 1 88 ? -26.103 6.316 4.356 1.00 82.31 88 ASN A CA 1
ATOM 742 C C . ASN A 1 88 ? -26.518 5.579 5.643 1.00 82.31 88 ASN A C 1
ATOM 744 O O . ASN A 1 88 ? -27.699 5.556 5.973 1.00 82.31 88 ASN A O 1
ATOM 748 N N . VAL A 1 89 ? -25.566 4.959 6.350 1.00 85.00 89 VAL A N 1
ATOM 749 C CA . VAL A 1 89 ? -25.809 4.109 7.533 1.00 85.00 89 VAL A CA 1
ATOM 750 C C . VAL A 1 89 ? -25.066 4.632 8.768 1.00 85.00 89 VAL A C 1
ATOM 752 O O . VAL A 1 89 ? -25.534 4.465 9.895 1.00 85.00 89 VAL A O 1
ATOM 755 N N . LYS A 1 90 ? -23.905 5.271 8.581 1.00 89.00 90 LYS A N 1
ATOM 756 C CA . LYS A 1 90 ? -23.033 5.786 9.643 1.00 89.00 90 LYS A CA 1
ATOM 757 C C . LYS A 1 90 ? -22.524 7.198 9.316 1.00 89.00 90 LYS A C 1
ATOM 759 O O . LYS A 1 90 ? -22.462 7.558 8.145 1.00 89.00 90 LYS A O 1
ATOM 764 N N . PRO A 1 91 ? -22.110 7.986 10.330 1.00 81.88 91 PRO A N 1
ATOM 765 C CA . PRO A 1 91 ? -21.609 9.348 10.122 1.00 81.88 91 PRO A CA 1
ATOM 766 C C . PRO A 1 91 ? -20.356 9.436 9.240 1.00 81.88 91 PRO A C 1
ATOM 768 O O . PRO A 1 91 ? -20.226 10.379 8.466 1.00 81.88 91 PRO A O 1
ATOM 771 N N . ASN A 1 92 ? -19.443 8.464 9.346 1.00 87.06 92 ASN A N 1
ATOM 772 C CA . ASN A 1 92 ? -18.253 8.353 8.502 1.00 87.06 92 ASN A CA 1
ATOM 773 C C . ASN A 1 92 ? -18.056 6.905 8.041 1.00 87.06 92 ASN A C 1
ATOM 775 O O . ASN A 1 92 ? -18.589 5.966 8.633 1.00 87.06 92 ASN A O 1
ATOM 779 N N . SER A 1 93 ? -17.257 6.739 6.988 1.00 89.94 93 SER A N 1
ATOM 780 C CA . SER A 1 93 ? -16.898 5.430 6.427 1.00 89.94 93 SER A CA 1
ATOM 781 C C . SER A 1 93 ? -15.707 4.767 7.120 1.00 89.94 93 SER A C 1
ATOM 783 O O . SER A 1 93 ? -15.343 3.654 6.755 1.00 89.94 93 SER A O 1
ATOM 785 N N . GLU A 1 94 ? -15.071 5.446 8.076 1.00 90.88 94 GLU A N 1
ATOM 786 C CA . GLU A 1 94 ? -14.017 4.863 8.901 1.00 90.88 94 GLU A CA 1
ATOM 787 C C . GLU A 1 94 ? -14.554 4.503 10.284 1.00 90.88 94 GLU A C 1
ATOM 789 O O . GLU A 1 94 ? -15.292 5.273 10.904 1.00 90.88 94 GLU A O 1
ATOM 794 N N . LEU A 1 95 ? -14.132 3.345 10.782 1.00 92.38 95 LEU A N 1
ATOM 795 C CA . LEU A 1 95 ? -14.380 2.928 12.152 1.00 92.38 95 LEU A CA 1
ATOM 796 C C . LEU A 1 95 ? -13.070 2.979 12.922 1.00 92.38 95 LEU A C 1
ATOM 798 O O . LEU A 1 95 ? -12.117 2.287 12.582 1.00 92.38 95 LEU A O 1
ATOM 802 N N . ILE A 1 96 ? -13.036 3.760 13.990 1.00 92.19 96 ILE A N 1
ATOM 803 C CA . ILE A 1 96 ? -11.901 3.802 14.902 1.00 92.19 96 ILE A CA 1
ATOM 804 C C . ILE A 1 96 ? -12.254 2.987 16.140 1.00 92.19 96 ILE A C 1
ATOM 806 O O . ILE A 1 96 ? -13.365 3.083 16.670 1.00 92.19 96 ILE A O 1
ATOM 810 N N . GLY A 1 97 ? -11.297 2.218 16.644 1.00 90.88 97 GLY A N 1
ATOM 811 C CA . GLY A 1 97 ? -11.413 1.643 17.972 1.00 90.88 97 GLY A CA 1
ATOM 812 C C . GLY A 1 97 ? -10.093 1.553 18.704 1.00 90.88 97 GLY A C 1
ATOM 813 O O . GLY A 1 97 ? -9.026 1.451 18.109 1.00 90.88 97 GLY A O 1
ATOM 814 N N . TYR A 1 98 ? -10.179 1.610 20.022 1.00 90.38 98 TYR A N 1
ATOM 815 C CA . TYR A 1 98 ? -9.044 1.488 20.925 1.00 90.38 98 TYR A CA 1
ATOM 816 C C . TYR A 1 98 ? -9.520 0.900 22.250 1.00 90.38 98 TYR A C 1
ATOM 818 O O . TYR A 1 98 ? -10.718 0.865 22.545 1.00 90.38 98 TYR A O 1
ATOM 826 N N . ILE A 1 99 ? -8.581 0.407 23.051 1.00 87.31 99 ILE A N 1
ATOM 827 C CA . ILE A 1 99 ? -8.884 -0.109 24.385 1.00 87.31 99 ILE A CA 1
ATOM 828 C C . ILE A 1 99 ? -8.663 1.025 25.377 1.00 87.31 99 ILE A C 1
ATOM 830 O O . ILE A 1 99 ? -7.562 1.559 25.469 1.00 87.31 99 ILE A O 1
ATOM 834 N N . ASP A 1 100 ? -9.690 1.406 26.122 1.00 83.12 100 ASP A N 1
ATOM 835 C CA . ASP A 1 100 ? -9.520 2.346 27.224 1.00 83.12 100 ASP A CA 1
ATOM 836 C C . ASP A 1 100 ? -8.822 1.640 28.390 1.00 83.12 100 ASP A C 1
ATOM 838 O O . ASP A 1 100 ? -9.283 0.591 28.838 1.00 83.12 100 ASP A O 1
ATOM 842 N N . THR A 1 101 ? -7.717 2.190 28.892 1.00 73.44 101 THR A N 1
ATOM 843 C CA . THR A 1 101 ? -6.926 1.570 29.965 1.00 73.44 101 THR A CA 1
ATOM 844 C C . THR A 1 101 ? -7.680 1.511 31.296 1.00 73.44 101 THR A C 1
ATOM 846 O O . THR A 1 101 ? -7.355 0.667 32.134 1.00 73.44 101 THR A O 1
ATOM 849 N N . LYS A 1 102 ? -8.720 2.336 31.500 1.00 74.31 102 LYS A N 1
ATOM 850 C CA . LYS A 1 102 ? -9.569 2.320 32.707 1.00 74.31 102 LYS A CA 1
ATOM 851 C C . LYS A 1 102 ? -11.029 2.621 32.340 1.00 74.31 102 LYS A C 1
ATOM 853 O O . LYS A 1 102 ? -11.505 3.717 32.625 1.00 74.31 102 LYS A O 1
ATOM 858 N N . PRO A 1 103 ? -11.750 1.662 31.726 1.00 71.81 103 PRO A N 1
ATOM 859 C CA . PRO A 1 103 ? -12.141 0.413 32.399 1.00 71.81 103 PRO A CA 1
ATOM 860 C C . PRO A 1 103 ? -11.799 -0.887 31.632 1.00 71.81 103 PRO A C 1
ATOM 862 O O . PRO A 1 103 ? -12.507 -1.885 31.774 1.00 71.81 103 PRO A O 1
ATOM 865 N N . ASN A 1 104 ? -10.735 -0.893 30.820 1.00 79.62 104 ASN A N 1
ATOM 866 C CA . ASN A 1 104 ? -10.343 -2.011 29.944 1.00 79.62 104 ASN A CA 1
ATOM 867 C C . ASN A 1 104 ? -11.466 -2.450 28.990 1.00 79.62 104 ASN A C 1
ATOM 869 O O . ASN A 1 104 ? -11.782 -3.633 28.852 1.00 79.62 104 ASN A O 1
ATOM 873 N N . ARG A 1 105 ? -12.121 -1.470 28.361 1.00 85.56 105 ARG A N 1
ATOM 874 C CA . ARG A 1 105 ? -13.206 -1.698 27.400 1.00 85.56 105 ARG A CA 1
ATOM 875 C C . ARG A 1 105 ? -12.795 -1.215 26.020 1.00 85.56 105 ARG A C 1
ATOM 877 O O . ARG A 1 105 ? -12.099 -0.214 25.886 1.00 85.56 105 ARG A O 1
ATOM 884 N N . ILE A 1 106 ? -13.264 -1.926 24.999 1.00 86.44 106 ILE A N 1
ATOM 885 C CA . ILE A 1 106 ? -13.120 -1.496 23.611 1.00 86.44 106 ILE A CA 1
ATOM 886 C C . ILE A 1 106 ? -14.078 -0.327 23.385 1.00 86.44 106 ILE A C 1
ATOM 888 O O . ILE A 1 106 ? -15.297 -0.502 23.444 1.00 86.44 106 ILE A O 1
ATOM 892 N N . ILE A 1 107 ? -13.522 0.851 23.126 1.00 88.00 107 ILE A N 1
ATOM 893 C CA . ILE A 1 107 ? -14.267 2.014 22.655 1.00 88.00 107 ILE A CA 1
ATOM 894 C C . ILE A 1 107 ? -14.279 1.960 21.132 1.00 88.00 107 ILE A C 1
ATOM 896 O O . ILE A 1 107 ? -13.247 1.739 20.501 1.00 88.00 107 ILE A O 1
ATOM 900 N N . LYS A 1 108 ? -15.464 2.141 20.549 1.00 91.31 108 LYS A N 1
ATOM 901 C CA . LYS A 1 108 ? -15.686 2.182 19.103 1.00 91.31 108 LYS A CA 1
ATOM 902 C C . LYS A 1 108 ? -16.287 3.528 18.740 1.00 91.31 108 LYS A C 1
ATOM 904 O O . LYS A 1 108 ? -17.264 3.939 19.361 1.00 91.31 108 LYS A O 1
ATOM 909 N N . SER A 1 109 ? -15.748 4.183 17.723 1.00 89.88 109 SER A N 1
ATOM 910 C CA . SER A 1 109 ? -16.264 5.453 17.231 1.00 89.88 109 SER A CA 1
ATOM 911 C C . SER A 1 109 ? -16.276 5.476 15.712 1.00 89.88 109 SER A C 1
ATOM 913 O O . SER A 1 109 ? -15.271 5.214 15.059 1.00 89.88 109 SER A O 1
ATOM 915 N N . TRP A 1 110 ? -17.429 5.846 15.166 1.00 88.69 110 TRP A N 1
ATOM 916 C CA . TRP A 1 110 ? -17.612 6.173 13.752 1.00 88.69 110 TRP A CA 1
ATOM 917 C C . TRP A 1 110 ? -17.395 7.670 13.481 1.00 88.69 110 TRP A C 1
ATOM 919 O O . TRP A 1 110 ? -17.639 8.140 12.374 1.00 88.69 110 TRP A O 1
ATOM 929 N N . ASN A 1 111 ? -17.005 8.446 14.495 1.00 85.38 111 ASN A N 1
ATOM 930 C CA . ASN A 1 111 ? -16.724 9.873 14.385 1.00 85.38 111 ASN A CA 1
ATOM 931 C C . ASN A 1 111 ? -15.216 10.119 14.360 1.00 85.38 111 ASN A C 1
ATOM 933 O O . ASN A 1 111 ? -14.442 9.328 14.900 1.00 85.38 111 ASN A O 1
ATOM 937 N N . LYS A 1 112 ? -14.809 11.257 13.787 1.00 77.56 112 LYS A N 1
ATOM 938 C CA . LYS A 1 112 ? -13.427 11.735 13.892 1.00 77.56 112 LYS A CA 1
ATOM 939 C C . LYS A 1 112 ? -13.080 11.929 15.366 1.00 77.56 112 LYS A C 1
ATOM 941 O O . LYS A 1 112 ? -13.684 12.763 16.033 1.00 77.56 112 LYS A O 1
ATOM 946 N N . ILE A 1 113 ? -12.124 11.144 15.844 1.00 78.19 113 ILE A N 1
ATOM 947 C CA . ILE A 1 113 ? -11.560 11.262 17.186 1.00 78.19 113 ILE A CA 1
ATOM 948 C C . ILE A 1 113 ? -10.380 12.226 17.120 1.00 78.19 113 ILE A C 1
ATOM 950 O O . ILE A 1 113 ? -9.586 12.170 16.176 1.00 78.19 113 ILE A O 1
ATOM 954 N N . SER A 1 114 ? -10.265 13.115 18.106 1.00 72.31 114 SER A N 1
ATOM 955 C CA . SER A 1 114 ? -9.090 13.973 18.205 1.00 72.31 114 SER A CA 1
ATOM 956 C C . SER A 1 114 ? -7.875 13.184 18.696 1.00 72.31 114 SER A C 1
ATOM 958 O O . SER A 1 114 ? -7.964 12.292 19.535 1.00 72.31 114 SER A O 1
ATOM 960 N N . ASP A 1 115 ? -6.697 13.566 18.216 1.00 70.44 115 ASP A N 1
ATOM 961 C CA . ASP A 1 115 ? -5.407 12.983 18.599 1.00 70.44 115 ASP A CA 1
ATOM 962 C C . ASP A 1 115 ? -5.126 12.958 20.114 1.00 70.44 115 ASP A C 1
ATOM 964 O O . ASP A 1 115 ? -4.232 12.229 20.554 1.00 70.44 115 ASP A O 1
ATOM 968 N N . ASN A 1 116 ? -5.854 13.775 20.881 1.00 67.62 116 ASN A N 1
ATOM 969 C CA . ASN A 1 116 ? -5.730 13.945 22.327 1.00 67.62 116 ASN A CA 1
ATOM 970 C C . ASN A 1 116 ? -6.625 12.982 23.126 1.00 67.62 116 ASN A C 1
ATOM 972 O O . ASN A 1 116 ? -6.422 12.829 24.326 1.00 67.62 116 ASN A O 1
ATOM 976 N N . GLU A 1 117 ? -7.602 12.341 22.483 1.00 75.12 117 GLU A N 1
ATOM 977 C CA . GLU A 1 117 ? -8.512 11.370 23.112 1.00 75.12 117 GLU A CA 1
ATOM 978 C C . GLU A 1 117 ? -7.932 9.947 23.140 1.00 75.12 117 GLU A C 1
ATOM 980 O O . GLU A 1 117 ? -8.473 9.063 23.805 1.00 75.12 117 GLU A O 1
ATOM 985 N N . LEU A 1 118 ? -6.825 9.709 22.430 1.00 79.44 118 LEU A N 1
ATOM 986 C CA . LEU A 1 118 ? -6.192 8.396 22.366 1.00 79.44 118 LEU A CA 1
ATOM 987 C C . LEU A 1 118 ? -5.360 8.099 23.619 1.00 79.44 118 LEU A C 1
ATOM 989 O O . LEU A 1 118 ? -4.651 8.980 24.117 1.00 79.44 118 LEU A O 1
ATOM 993 N N . PRO A 1 119 ? -5.333 6.837 24.084 1.00 77.56 119 PRO A N 1
ATOM 994 C CA . PRO A 1 119 ? -4.454 6.430 25.169 1.00 77.56 119 PRO A CA 1
ATOM 995 C C . PRO A 1 119 ? -2.980 6.640 24.789 1.00 77.56 119 PRO A C 1
ATOM 997 O O . PRO A 1 119 ? -2.401 5.900 23.986 1.00 77.56 119 PRO A O 1
ATOM 1000 N N . ILE A 1 120 ? -2.345 7.642 25.403 1.00 77.56 120 ILE A N 1
ATOM 1001 C CA . ILE A 1 120 ? -0.936 7.990 25.155 1.00 77.56 120 ILE A CA 1
ATOM 1002 C C . ILE A 1 120 ? -0.031 6.778 25.409 1.00 77.56 120 ILE A C 1
ATOM 1004 O O . ILE A 1 120 ? 0.923 6.550 24.671 1.00 77.56 120 ILE A O 1
ATOM 1008 N N . GLU A 1 121 ? -0.354 5.966 26.419 1.00 78.25 121 GLU A N 1
ATOM 1009 C CA . GLU A 1 121 ? 0.396 4.758 26.774 1.00 78.25 121 GLU A CA 1
ATOM 1010 C C . GLU A 1 121 ? 0.459 3.732 25.636 1.00 78.25 121 GLU A C 1
ATOM 1012 O O . GLU A 1 121 ? 1.505 3.116 25.439 1.00 78.25 121 GLU A O 1
ATOM 1017 N N . GLN A 1 122 ? -0.606 3.602 24.838 1.00 77.38 122 GLN A N 1
ATOM 1018 C CA . GLN A 1 122 ? -0.635 2.670 23.706 1.00 77.38 122 GLN A CA 1
ATOM 1019 C C . GLN A 1 122 ? 0.171 3.172 22.508 1.00 77.38 122 GLN A C 1
ATOM 1021 O O . GLN A 1 122 ? 0.666 2.372 21.721 1.00 77.38 122 GLN A O 1
ATOM 1026 N N . THR A 1 123 ? 0.342 4.488 22.394 1.00 77.88 123 THR A N 1
ATOM 1027 C CA . THR A 1 123 ? 1.015 5.135 21.257 1.00 77.88 123 THR A CA 1
ATOM 1028 C C . THR A 1 123 ? 2.544 5.176 21.422 1.00 77.88 123 THR A C 1
ATOM 1030 O O . THR A 1 123 ? 3.269 5.504 20.481 1.00 77.88 123 THR A O 1
ATOM 1033 N N . LYS A 1 124 ? 3.063 4.839 22.612 1.00 83.94 124 LYS A N 1
ATOM 1034 C CA . LYS A 1 124 ? 4.506 4.815 22.895 1.00 83.94 124 LYS A CA 1
ATOM 1035 C C . LYS A 1 124 ? 5.208 3.668 22.163 1.00 83.94 124 LYS A C 1
ATOM 1037 O O . LYS A 1 124 ? 4.748 2.528 22.184 1.00 83.94 124 LYS A O 1
ATOM 1042 N N . ASP A 1 125 ? 6.384 3.961 21.612 1.00 83.56 125 ASP A N 1
ATOM 1043 C CA . ASP A 1 125 ? 7.247 3.031 20.866 1.00 83.56 125 ASP A CA 1
ATOM 1044 C C . ASP A 1 125 ? 7.537 1.736 21.634 1.00 83.56 125 ASP A C 1
ATOM 1046 O O . ASP A 1 125 ? 7.551 0.651 21.053 1.00 83.56 125 ASP A O 1
ATOM 1050 N N . GLU A 1 126 ? 7.728 1.846 22.950 1.00 84.94 126 GLU A N 1
ATOM 1051 C CA . GLU A 1 126 ? 7.969 0.709 23.839 1.00 84.94 126 GLU A CA 1
ATOM 1052 C C . GLU A 1 126 ? 6.781 -0.256 23.874 1.00 84.94 126 GLU A C 1
ATOM 1054 O O . GLU A 1 126 ? 6.974 -1.470 23.842 1.00 84.94 126 GLU A O 1
ATOM 1059 N N . ASN A 1 127 ? 5.551 0.267 23.923 1.00 85.81 127 ASN A N 1
ATOM 1060 C CA . ASN A 1 127 ? 4.351 -0.562 23.938 1.00 85.81 127 ASN A CA 1
ATOM 1061 C C . ASN A 1 127 ? 4.095 -1.180 22.561 1.00 85.81 127 ASN A C 1
ATOM 1063 O O . ASN A 1 127 ? 3.826 -2.372 22.472 1.00 85.81 127 ASN A O 1
ATOM 1067 N N . ILE A 1 128 ? 4.257 -0.400 21.488 1.00 87.00 128 ILE A N 1
ATOM 1068 C CA . ILE A 1 128 ? 4.120 -0.890 20.108 1.00 87.00 128 ILE A CA 1
ATOM 1069 C C . ILE A 1 128 ? 5.086 -2.055 19.854 1.00 87.00 128 ILE A C 1
ATOM 1071 O O . ILE A 1 128 ? 4.684 -3.098 19.343 1.00 87.00 128 ILE A O 1
ATOM 1075 N N . SER A 1 129 ? 6.344 -1.915 20.281 1.00 86.38 129 SER A N 1
ATOM 1076 C CA . SER A 1 129 ? 7.359 -2.962 20.111 1.00 86.38 129 SER A CA 1
ATOM 1077 C C . SER A 1 129 ? 7.041 -4.229 20.912 1.00 86.38 129 SER A C 1
ATOM 1079 O O . SER A 1 129 ? 7.319 -5.327 20.438 1.00 86.38 129 SER A O 1
ATOM 1081 N N . LYS A 1 130 ? 6.431 -4.092 22.099 1.00 88.38 130 LYS A N 1
ATOM 1082 C CA . LYS A 1 130 ? 5.944 -5.228 22.901 1.00 88.38 130 LYS A CA 1
ATOM 1083 C C . LYS A 1 130 ? 4.748 -5.918 22.249 1.00 88.38 130 LYS A C 1
ATOM 1085 O O . LYS A 1 130 ? 4.715 -7.139 22.188 1.00 88.38 130 LYS A O 1
ATOM 1090 N N . VAL A 1 131 ? 3.779 -5.153 21.745 1.00 89.00 131 VAL A N 1
ATOM 1091 C CA . VAL A 1 131 ? 2.576 -5.701 21.097 1.00 89.00 131 VAL A CA 1
ATOM 1092 C C . VAL A 1 131 ? 2.928 -6.470 19.822 1.00 89.00 131 VAL A C 1
ATOM 1094 O O . VAL A 1 131 ? 2.354 -7.522 19.558 1.00 89.00 131 VAL A O 1
ATOM 1097 N N . TYR A 1 132 ? 3.904 -5.988 19.056 1.00 90.56 132 TYR A N 1
ATOM 1098 C CA . TYR A 1 132 ? 4.376 -6.652 17.840 1.00 90.56 132 TYR A CA 1
ATOM 1099 C C . TYR A 1 132 ? 5.544 -7.616 18.073 1.00 90.56 132 TYR A C 1
ATOM 1101 O O . TYR A 1 132 ? 6.215 -8.025 17.120 1.00 90.56 132 TYR A O 1
ATOM 1109 N N . GLN A 1 133 ? 5.798 -8.005 19.324 1.00 82.88 133 GLN A N 1
ATOM 1110 C CA . GLN A 1 133 ? 6.827 -8.981 19.655 1.00 82.88 133 GLN A CA 1
ATOM 1111 C C . GLN A 1 133 ? 6.440 -10.349 19.069 1.00 82.88 133 GLN A C 1
ATOM 1113 O O . GLN A 1 133 ? 5.551 -11.028 19.571 1.00 82.88 133 GLN A O 1
ATOM 1118 N N . GLY A 1 134 ? 7.104 -10.738 17.979 1.00 82.44 134 GLY A N 1
ATOM 1119 C CA . GLY A 1 134 ? 6.824 -11.974 17.238 1.00 82.44 134 GLY A CA 1
ATOM 1120 C C . GLY A 1 134 ? 6.340 -11.759 15.803 1.00 82.44 134 GLY A C 1
ATOM 1121 O O . GLY A 1 134 ? 6.277 -12.724 15.048 1.00 82.44 134 GLY A O 1
ATOM 1122 N N . LEU A 1 135 ? 6.053 -10.517 15.397 1.00 88.31 135 LEU A N 1
ATOM 1123 C CA . LEU A 1 135 ? 5.854 -10.199 13.984 1.00 88.31 135 LEU A CA 1
ATOM 1124 C C . LEU A 1 135 ? 7.191 -10.130 13.250 1.00 88.31 135 LEU A C 1
ATOM 1126 O O . LEU A 1 135 ? 8.187 -9.650 13.797 1.00 88.31 135 LEU A O 1
ATOM 1130 N N . ALA A 1 136 ? 7.192 -10.581 11.996 1.00 88.31 136 ALA A N 1
ATOM 1131 C CA . ALA A 1 136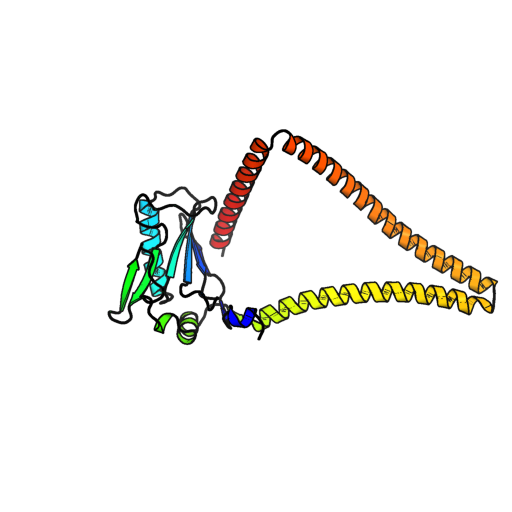 ? 8.319 -10.382 11.103 1.00 88.31 136 ALA A CA 1
ATOM 1132 C C . ALA A 1 136 ? 8.562 -8.878 10.922 1.00 88.31 136 ALA A C 1
ATOM 1134 O O . ALA A 1 136 ? 7.631 -8.084 10.755 1.00 88.31 136 ALA A O 1
ATOM 1135 N N . TYR A 1 137 ? 9.826 -8.477 11.012 1.00 88.12 137 TYR A N 1
ATOM 1136 C CA . TYR A 1 137 ? 10.218 -7.088 10.861 1.00 88.12 137 TYR A CA 1
ATOM 1137 C C . TYR A 1 137 ? 11.550 -6.977 10.138 1.00 88.12 137 TYR A C 1
ATOM 1139 O O . TYR A 1 137 ? 12.434 -7.826 10.262 1.00 88.12 137 TYR A O 1
ATOM 1147 N N . ILE A 1 138 ? 11.719 -5.857 9.447 1.00 85.31 138 ILE A N 1
ATOM 1148 C CA . ILE A 1 138 ? 12.984 -5.451 8.852 1.00 85.31 138 ILE A CA 1
ATOM 1149 C C . ILE A 1 138 ? 13.486 -4.237 9.627 1.00 85.31 138 ILE A C 1
ATOM 1151 O O . ILE A 1 138 ? 12.762 -3.256 9.830 1.00 85.31 138 ILE A O 1
ATOM 1155 N N . LYS A 1 139 ? 14.747 -4.280 10.068 1.00 85.88 139 LYS A N 1
ATOM 1156 C CA . LYS A 1 139 ? 15.388 -3.104 10.667 1.00 85.88 139 LYS A CA 1
ATOM 1157 C C . LYS A 1 139 ? 15.557 -2.031 9.600 1.00 85.88 139 LYS A C 1
ATOM 1159 O O . LYS A 1 139 ? 16.097 -2.300 8.526 1.00 85.88 139 LYS A O 1
ATOM 1164 N N . ARG A 1 140 ? 15.165 -0.793 9.907 1.00 82.06 140 ARG A N 1
ATOM 1165 C CA . ARG A 1 140 ? 15.261 0.335 8.967 1.00 82.06 140 ARG A CA 1
ATOM 1166 C C . ARG A 1 140 ? 16.663 0.482 8.376 1.00 82.06 140 ARG A C 1
ATOM 1168 O O . ARG A 1 140 ? 16.800 0.674 7.173 1.00 82.06 140 ARG A O 1
ATOM 1175 N N . GLU A 1 141 ? 17.694 0.347 9.207 1.00 83.00 141 GLU A N 1
ATOM 1176 C CA . GLU A 1 141 ? 19.088 0.457 8.768 1.00 83.00 141 GLU A CA 1
ATOM 1177 C C . GLU A 1 141 ? 19.443 -0.585 7.697 1.00 83.00 141 GLU A C 1
ATOM 1179 O O . GLU A 1 141 ? 20.148 -0.273 6.741 1.00 83.00 141 GLU A O 1
ATOM 1184 N N . GLN A 1 142 ? 18.913 -1.805 7.803 1.00 83.50 142 GLN A N 1
ATOM 1185 C CA . GLN A 1 142 ? 19.125 -2.837 6.793 1.00 83.50 142 GLN A CA 1
ATOM 1186 C C . GLN A 1 142 ? 18.464 -2.449 5.465 1.00 83.50 142 GLN A C 1
ATOM 1188 O O . GLN A 1 142 ? 19.108 -2.516 4.421 1.00 83.50 142 GLN A O 1
ATOM 1193 N N . LYS A 1 143 ? 17.227 -1.943 5.509 1.00 80.75 143 LYS A N 1
ATOM 1194 C CA . LYS A 1 143 ? 16.515 -1.456 4.318 1.00 80.75 143 LYS A CA 1
ATOM 1195 C C . LYS A 1 143 ? 17.241 -0.280 3.651 1.00 80.75 143 LYS A C 1
ATOM 1197 O O . LYS A 1 143 ? 17.323 -0.216 2.426 1.00 80.75 143 LYS A O 1
ATOM 1202 N N . GLU A 1 144 ? 17.810 0.631 4.443 1.00 80.31 144 GLU A N 1
ATOM 1203 C CA . GLU A 1 144 ? 18.646 1.731 3.942 1.00 80.31 144 GLU A CA 1
ATOM 1204 C C . GLU A 1 144 ? 19.948 1.219 3.312 1.00 80.31 144 GLU A C 1
ATOM 1206 O O . GLU A 1 144 ? 20.325 1.675 2.232 1.00 80.31 144 GLU A O 1
ATOM 1211 N N . ARG A 1 145 ? 20.620 0.248 3.942 1.00 82.75 145 ARG A N 1
ATOM 1212 C CA . ARG A 1 145 ? 21.832 -0.378 3.395 1.00 82.75 145 ARG A CA 1
ATOM 1213 C C . ARG A 1 145 ? 21.552 -1.087 2.075 1.00 82.75 145 ARG A C 1
ATOM 1215 O O . ARG A 1 145 ? 22.315 -0.898 1.137 1.00 82.75 145 ARG A O 1
ATOM 1222 N N . GLU A 1 146 ? 20.460 -1.837 1.966 1.00 82.31 146 GLU A N 1
ATOM 1223 C CA . GLU A 1 146 ? 20.060 -2.507 0.722 1.00 82.31 146 GLU A CA 1
ATOM 1224 C C . GLU A 1 146 ? 19.745 -1.505 -0.398 1.00 82.31 146 GLU A C 1
ATOM 1226 O O . GLU A 1 146 ? 20.172 -1.687 -1.541 1.00 82.31 146 GLU A O 1
ATOM 1231 N N . ALA A 1 147 ? 19.039 -0.415 -0.080 1.00 80.19 147 ALA A N 1
ATOM 1232 C CA . ALA A 1 147 ? 18.754 0.647 -1.042 1.00 80.19 147 ALA A CA 1
ATOM 1233 C C . ALA A 1 147 ? 20.040 1.340 -1.519 1.00 80.19 147 ALA A C 1
ATOM 1235 O O . ALA A 1 147 ? 20.249 1.509 -2.723 1.00 80.19 147 ALA A O 1
ATOM 1236 N N . ASN A 1 148 ? 20.931 1.687 -0.588 1.00 84.19 148 ASN A N 1
ATOM 1237 C CA . ASN A 1 148 ? 22.221 2.297 -0.904 1.00 84.19 148 ASN A CA 1
ATOM 1238 C C . ASN A 1 148 ? 23.122 1.338 -1.692 1.00 84.19 148 ASN A C 1
ATOM 1240 O O . ASN A 1 148 ? 23.769 1.763 -2.646 1.00 84.19 148 ASN A O 1
ATOM 1244 N N . HIS A 1 149 ? 23.104 0.043 -1.370 1.00 83.88 149 HIS A N 1
ATOM 1245 C CA . HIS A 1 149 ? 23.864 -0.974 -2.091 1.00 83.88 149 HIS A CA 1
ATOM 1246 C C . HIS A 1 149 ? 23.446 -1.051 -3.560 1.00 83.88 149 HIS A C 1
ATOM 1248 O O . HIS A 1 149 ? 24.305 -0.998 -4.434 1.00 83.88 149 HIS A O 1
ATOM 1254 N N . LYS A 1 150 ? 22.138 -1.073 -3.854 1.00 80.56 150 LYS A N 1
ATOM 1255 C CA . LYS A 1 150 ? 21.630 -1.054 -5.240 1.00 80.56 150 LYS A CA 1
ATOM 1256 C C . LYS A 1 150 ? 22.079 0.195 -6.003 1.00 80.56 150 LYS A C 1
ATOM 1258 O O . LYS A 1 150 ? 22.436 0.121 -7.179 1.00 80.56 150 LYS A O 1
ATOM 1263 N N . ILE A 1 151 ? 22.083 1.351 -5.337 1.00 82.81 151 ILE A N 1
ATOM 1264 C CA . ILE A 1 151 ? 22.564 2.608 -5.924 1.00 82.81 151 ILE A CA 1
ATOM 1265 C C . ILE A 1 151 ? 24.069 2.526 -6.212 1.00 82.81 151 ILE A C 1
ATOM 1267 O O . ILE A 1 151 ? 24.525 2.949 -7.277 1.00 82.81 151 ILE A O 1
ATOM 1271 N N . ASP A 1 152 ? 24.852 1.980 -5.288 1.00 85.50 152 ASP A N 1
ATOM 1272 C CA . ASP A 1 152 ? 26.300 1.881 -5.437 1.00 85.50 152 ASP A CA 1
ATOM 1273 C C . ASP A 1 152 ? 26.718 0.809 -6.452 1.00 85.50 152 ASP A C 1
ATOM 1275 O O . ASP A 1 152 ? 27.680 1.021 -7.191 1.00 85.50 152 ASP A O 1
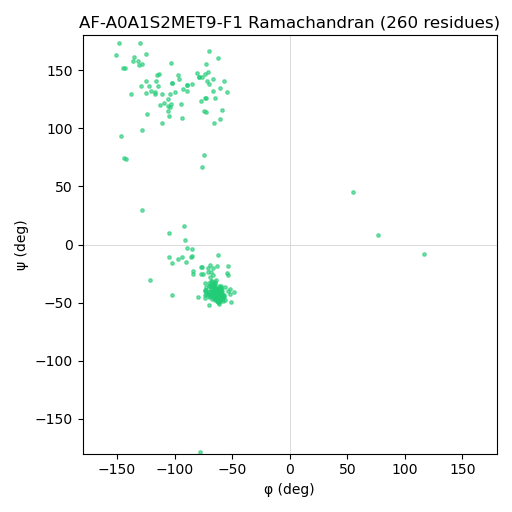ATOM 1279 N N . GLU A 1 153 ? 25.972 -0.290 -6.584 1.00 83.50 153 GLU A N 1
ATOM 1280 C CA . GLU A 1 153 ? 26.120 -1.250 -7.684 1.00 83.50 153 GLU A CA 1
ATOM 1281 C C . GLU A 1 153 ? 25.893 -0.578 -9.040 1.00 83.50 153 GLU A C 1
ATOM 1283 O O . GLU A 1 153 ? 26.730 -0.699 -9.938 1.00 83.50 153 GLU A O 1
ATOM 1288 N N . ALA A 1 154 ? 24.826 0.215 -9.174 1.00 80.12 154 ALA A N 1
ATOM 1289 C CA . ALA A 1 154 ? 24.562 0.962 -10.400 1.00 80.12 154 ALA A CA 1
ATOM 1290 C C . ALA A 1 154 ? 25.702 1.949 -10.727 1.00 80.12 154 ALA A C 1
ATOM 1292 O O . ALA A 1 154 ? 26.127 2.060 -11.882 1.00 80.12 154 ALA A O 1
ATOM 1293 N N . LYS A 1 155 ? 26.264 2.626 -9.713 1.00 86.44 155 LYS A N 1
ATOM 1294 C CA . LYS A 1 155 ? 27.437 3.503 -9.884 1.00 86.44 155 LYS A CA 1
ATOM 1295 C C . LYS A 1 155 ? 28.695 2.728 -10.283 1.00 86.44 155 LYS A C 1
ATOM 1297 O O . LYS A 1 155 ? 29.445 3.211 -11.131 1.00 86.44 155 LYS A O 1
ATOM 1302 N N . LYS A 1 156 ? 28.945 1.548 -9.702 1.00 84.62 156 LYS A N 1
ATOM 1303 C CA . LYS A 1 156 ? 30.094 0.691 -10.050 1.00 84.62 156 LYS A CA 1
ATOM 1304 C C . LYS A 1 156 ? 30.011 0.212 -11.497 1.00 84.62 156 LYS A C 1
ATOM 1306 O O . LYS A 1 156 ? 31.009 0.301 -12.208 1.00 84.62 156 LYS A O 1
ATOM 1311 N N . ILE A 1 157 ? 28.829 -0.218 -11.945 1.00 82.31 157 ILE A N 1
ATOM 1312 C CA . ILE A 1 157 ? 28.588 -0.617 -13.340 1.00 82.31 157 ILE A CA 1
ATOM 1313 C C . ILE A 1 157 ? 28.876 0.555 -14.281 1.00 82.31 157 ILE A C 1
ATOM 1315 O O . ILE A 1 157 ? 29.623 0.399 -15.245 1.00 82.31 157 ILE A O 1
ATOM 1319 N N . LYS A 1 158 ? 28.359 1.750 -13.967 1.00 80.25 158 LYS A N 1
ATOM 1320 C CA . LYS A 1 158 ? 28.639 2.959 -14.751 1.00 80.25 158 LYS A CA 1
ATOM 1321 C C . LYS A 1 158 ? 30.142 3.260 -14.816 1.00 80.25 158 LYS A C 1
ATOM 1323 O O . LYS A 1 158 ? 30.683 3.424 -15.903 1.00 80.25 158 LYS A O 1
ATOM 1328 N N . LYS A 1 159 ? 30.833 3.242 -13.672 1.00 86.94 159 LYS A N 1
ATOM 1329 C CA . LYS A 1 159 ? 32.281 3.490 -13.592 1.00 86.94 159 LYS A CA 1
ATOM 1330 C C . LYS A 1 159 ? 33.094 2.462 -14.389 1.00 86.94 159 LYS A C 1
ATOM 1332 O O . LYS A 1 159 ? 34.083 2.829 -15.014 1.00 86.94 159 LYS A O 1
ATOM 1337 N N . PHE A 1 160 ? 32.691 1.191 -14.387 1.00 85.50 160 PHE A N 1
ATOM 1338 C CA . PHE A 1 160 ? 33.345 0.144 -15.177 1.00 85.50 160 PHE A CA 1
ATOM 1339 C C . PHE A 1 160 ? 33.194 0.382 -16.685 1.00 85.50 160 PHE A C 1
ATOM 1341 O O . PHE A 1 160 ? 34.172 0.261 -17.421 1.00 85.50 160 PHE A O 1
ATOM 1348 N N . ILE A 1 161 ? 31.994 0.768 -17.134 1.00 80.56 161 ILE A N 1
ATOM 1349 C CA . ILE A 1 161 ? 31.740 1.127 -18.537 1.00 80.56 161 ILE A CA 1
ATOM 1350 C C . ILE A 1 161 ? 32.612 2.320 -18.947 1.00 80.56 161 ILE A C 1
ATOM 1352 O O . ILE A 1 161 ? 33.284 2.249 -19.977 1.00 80.56 161 ILE A O 1
ATOM 1356 N N . ASP A 1 162 ? 32.663 3.364 -18.116 1.00 78.06 162 ASP A N 1
ATOM 1357 C CA . ASP A 1 162 ? 33.468 4.559 -18.384 1.00 78.06 162 ASP A CA 1
ATOM 1358 C C . ASP A 1 162 ? 34.968 4.209 -18.477 1.00 78.06 162 ASP A C 1
ATOM 1360 O O . ASP A 1 162 ? 35.621 4.535 -19.468 1.00 78.06 162 ASP A O 1
ATOM 1364 N N . ILE A 1 163 ? 35.518 3.468 -17.504 1.00 88.06 163 ILE A N 1
ATOM 1365 C CA . ILE A 1 163 ? 36.937 3.058 -17.499 1.00 88.06 163 ILE A CA 1
ATOM 1366 C C . ILE A 1 163 ? 37.274 2.181 -18.708 1.00 88.06 163 ILE A C 1
ATOM 1368 O O . ILE A 1 163 ? 38.319 2.371 -19.331 1.00 88.06 163 ILE A O 1
ATOM 1372 N N . SER A 1 164 ? 36.405 1.228 -19.054 1.00 81.44 164 SER A N 1
ATOM 1373 C CA . SER A 1 164 ? 36.621 0.357 -20.210 1.00 81.44 164 SER A CA 1
ATOM 1374 C C . SER A 1 164 ? 36.720 1.169 -21.504 1.00 81.44 164 SER A C 1
ATOM 1376 O O . SER A 1 164 ? 37.622 0.936 -22.310 1.00 81.44 164 SER A O 1
ATOM 1378 N N . LEU A 1 165 ? 35.852 2.169 -21.672 1.00 78.62 165 LEU A N 1
ATOM 1379 C CA . LEU A 1 165 ? 35.850 3.047 -22.839 1.00 78.62 165 LEU A CA 1
ATOM 1380 C C . LEU A 1 165 ? 37.133 3.890 -22.921 1.00 78.62 165 LEU A C 1
ATOM 1382 O O . LEU A 1 165 ? 37.775 3.920 -23.971 1.00 78.62 165 LEU A O 1
ATOM 1386 N N . PHE A 1 166 ? 37.562 4.502 -21.812 1.00 82.44 166 PHE A N 1
ATOM 1387 C CA . PHE A 1 166 ? 38.810 5.277 -21.776 1.00 82.44 166 PHE A CA 1
ATOM 1388 C C . PHE A 1 166 ? 40.060 4.413 -21.981 1.00 82.44 166 PHE A C 1
ATOM 1390 O O . PHE A 1 166 ? 40.996 4.844 -22.652 1.00 82.44 166 PHE A O 1
ATOM 1397 N N . SER A 1 167 ? 40.075 3.181 -21.466 1.00 81.44 167 SER A N 1
ATOM 1398 C CA . SER A 1 167 ? 41.194 2.251 -21.648 1.00 81.44 167 SER A CA 1
ATOM 1399 C C . SER A 1 167 ? 41.384 1.859 -23.117 1.00 81.44 167 SER A C 1
ATOM 1401 O O . SER A 1 167 ? 42.513 1.865 -23.603 1.00 81.44 167 SER A O 1
ATOM 1403 N N . TRP A 1 168 ? 40.300 1.607 -23.860 1.00 77.06 168 TRP A N 1
ATOM 1404 C CA . TRP A 1 168 ? 40.376 1.314 -25.299 1.00 77.06 168 TRP A CA 1
ATOM 1405 C C . TRP A 1 168 ? 40.877 2.503 -26.128 1.00 77.06 168 TRP A C 1
ATOM 1407 O O . TRP A 1 168 ? 41.662 2.318 -27.063 1.00 77.06 168 TRP A O 1
ATOM 1417 N N . ILE A 1 169 ? 40.473 3.725 -25.769 1.00 76.88 169 ILE A N 1
ATOM 1418 C CA . ILE A 1 169 ? 40.981 4.950 -26.404 1.00 76.88 169 ILE A CA 1
ATOM 1419 C C . ILE A 1 169 ? 42.480 5.106 -26.120 1.00 76.88 169 ILE A C 1
ATOM 1421 O O . ILE A 1 169 ? 43.263 5.300 -27.048 1.00 76.88 169 ILE A O 1
ATOM 1425 N N . ALA A 1 170 ? 42.899 4.945 -24.862 1.00 78.44 170 ALA A N 1
ATOM 1426 C CA . ALA A 1 170 ? 44.304 5.029 -24.474 1.00 78.44 170 ALA A CA 1
ATOM 1427 C C . ALA A 1 170 ? 45.165 3.969 -25.182 1.00 78.44 170 ALA A C 1
ATOM 1429 O O . ALA A 1 170 ? 46.233 4.289 -25.695 1.00 78.44 170 ALA A O 1
ATOM 1430 N N . PHE A 1 171 ? 44.681 2.728 -25.288 1.00 78.88 171 PHE A N 1
ATOM 1431 C CA . PHE A 1 171 ? 45.386 1.655 -25.992 1.00 78.88 171 PHE A CA 1
ATOM 1432 C C . PHE A 1 171 ? 45.566 1.965 -27.485 1.00 78.88 171 PHE A C 1
ATOM 1434 O O . PHE A 1 171 ? 46.630 1.720 -28.050 1.00 78.88 171 PHE A O 1
ATOM 1441 N N . SER A 1 172 ? 44.556 2.576 -28.109 1.00 71.06 172 SER A N 1
ATOM 1442 C CA . SER A 1 172 ? 44.625 3.019 -29.508 1.00 71.06 172 SER A CA 1
ATOM 1443 C C . SER A 1 172 ? 45.678 4.118 -29.709 1.00 71.06 172 SER A C 1
ATOM 1445 O O . SER A 1 172 ? 46.433 4.075 -30.679 1.00 71.06 172 SER A O 1
ATOM 1447 N N . ILE A 1 173 ? 45.786 5.061 -28.766 1.00 77.62 173 ILE A N 1
ATOM 1448 C CA . ILE A 1 173 ? 46.809 6.122 -28.775 1.00 77.62 173 ILE A CA 1
ATOM 1449 C C . ILE A 1 173 ? 48.216 5.537 -28.566 1.00 77.62 173 ILE A C 1
ATOM 1451 O O . ILE A 1 173 ? 49.155 5.935 -29.251 1.00 77.62 173 ILE A O 1
ATOM 1455 N N . ILE A 1 174 ? 48.372 4.563 -27.665 1.00 75.44 174 ILE A N 1
ATOM 1456 C CA . ILE A 1 174 ? 49.663 3.912 -27.386 1.00 75.44 174 ILE A CA 1
ATOM 1457 C C . ILE A 1 174 ? 50.159 3.117 -28.600 1.00 75.44 174 ILE A C 1
ATOM 1459 O O . ILE A 1 174 ? 51.338 3.196 -28.934 1.00 75.44 174 ILE A O 1
ATOM 1463 N N . ILE A 1 175 ? 49.276 2.392 -29.294 1.00 72.50 175 ILE A N 1
ATOM 1464 C CA . ILE A 1 175 ? 49.632 1.693 -30.540 1.00 72.50 175 ILE A CA 1
ATOM 1465 C C . ILE A 1 175 ? 50.050 2.692 -31.620 1.00 72.50 175 ILE A C 1
ATOM 1467 O O . ILE A 1 175 ? 51.052 2.466 -32.298 1.00 72.50 175 ILE A O 1
ATOM 1471 N N . ALA A 1 176 ? 49.326 3.806 -31.755 1.00 70.31 176 ALA A N 1
ATOM 1472 C CA . ALA A 1 176 ? 49.695 4.864 -32.691 1.00 70.31 176 ALA A CA 1
ATOM 1473 C C . ALA A 1 176 ? 51.082 5.458 -32.372 1.00 70.31 176 ALA A C 1
ATOM 1475 O O . ALA A 1 176 ? 51.851 5.733 -33.287 1.00 70.31 176 ALA A O 1
ATOM 1476 N N . TYR A 1 177 ? 51.429 5.598 -31.088 1.00 71.75 177 TYR A N 1
ATOM 1477 C CA . TYR A 1 177 ? 52.730 6.109 -30.646 1.00 71.75 177 TYR A CA 1
ATOM 1478 C C . TYR A 1 177 ? 53.878 5.098 -30.830 1.00 71.75 177 TYR A C 1
ATOM 1480 O O . TYR A 1 177 ? 54.929 5.448 -31.361 1.00 71.75 177 TYR A O 1
ATOM 1488 N N . LEU A 1 178 ? 53.692 3.829 -30.445 1.00 67.25 178 LEU A N 1
ATOM 1489 C CA . LEU A 1 178 ? 54.717 2.779 -30.574 1.00 67.25 178 LEU A CA 1
ATOM 1490 C C . LEU A 1 178 ? 54.961 2.348 -32.029 1.00 67.25 178 LEU A C 1
ATOM 1492 O O . LEU A 1 178 ? 56.049 1.879 -32.363 1.00 67.25 178 LEU A O 1
ATOM 1496 N N . GLY A 1 179 ? 53.983 2.553 -32.915 1.00 63.09 179 GLY A N 1
ATOM 1497 C CA . GLY A 1 179 ? 54.113 2.307 -34.351 1.00 63.09 179 GLY A CA 1
ATOM 1498 C C . GLY A 1 179 ? 55.170 3.163 -35.064 1.00 63.09 179 GLY A C 1
ATOM 1499 O O . GLY A 1 179 ? 55.499 2.879 -36.213 1.00 63.09 179 GLY A O 1
ATOM 1500 N N . TRP A 1 180 ? 55.740 4.170 -34.394 1.00 60.81 180 TRP A N 1
ATOM 1501 C CA . TRP A 1 180 ? 56.738 5.078 -34.967 1.00 60.81 180 TRP A CA 1
ATOM 1502 C C . TRP A 1 180 ? 58.117 4.427 -35.207 1.00 60.81 180 TRP A C 1
ATOM 1504 O O . TRP A 1 180 ? 58.879 4.926 -36.029 1.00 60.81 180 TRP A O 1
ATOM 1514 N N . GLN A 1 181 ? 58.454 3.303 -34.551 1.00 62.50 181 GLN A N 1
ATOM 1515 C CA . GLN A 1 181 ? 59.749 2.619 -34.753 1.00 62.50 181 GLN A CA 1
ATOM 1516 C C . GLN A 1 181 ? 59.791 1.658 -35.949 1.00 62.50 181 GLN A C 1
ATOM 1518 O O . GLN A 1 181 ? 60.864 1.401 -36.491 1.00 62.50 181 GLN A O 1
ATOM 1523 N N . ASN A 1 182 ? 58.654 1.112 -36.375 1.00 64.00 182 ASN A N 1
ATOM 1524 C CA . ASN A 1 182 ? 58.591 0.260 -37.556 1.00 64.00 182 ASN A CA 1
ATOM 1525 C C . ASN A 1 182 ? 57.242 0.477 -38.236 1.00 64.00 182 ASN A C 1
ATOM 1527 O O . ASN A 1 182 ? 56.233 -0.132 -37.869 1.00 64.00 182 ASN A O 1
ATOM 1531 N N . TYR A 1 183 ? 57.252 1.398 -39.202 1.00 67.94 183 TYR A N 1
ATOM 1532 C CA . TYR A 1 183 ? 56.065 1.962 -39.845 1.00 67.94 183 TYR A CA 1
ATOM 1533 C C . TYR A 1 183 ? 55.064 0.890 -40.293 1.00 67.94 183 TYR A C 1
ATOM 1535 O O . TYR A 1 183 ? 53.864 1.025 -40.070 1.00 67.94 183 TYR A O 1
ATOM 1543 N N . TYR A 1 184 ? 55.556 -0.222 -40.845 1.00 68.44 184 TYR A N 1
ATOM 1544 C CA . TYR A 1 184 ? 54.720 -1.313 -41.342 1.00 68.44 184 TYR A CA 1
ATOM 1545 C C . TYR A 1 184 ? 54.018 -2.097 -40.227 1.00 68.44 184 TYR A C 1
ATOM 1547 O O . TYR A 1 184 ? 52.830 -2.394 -40.336 1.00 68.44 184 TYR A O 1
ATOM 1555 N N . VAL A 1 185 ? 54.715 -2.402 -39.129 1.00 68.25 185 VAL A N 1
ATOM 1556 C CA . VAL A 1 185 ? 54.136 -3.151 -37.999 1.00 68.25 185 VAL A CA 1
ATOM 1557 C C . VAL A 1 185 ? 53.132 -2.281 -37.241 1.00 68.25 185 VAL A C 1
ATOM 1559 O O . VAL A 1 185 ? 52.046 -2.748 -36.897 1.00 68.25 185 VAL A O 1
ATOM 1562 N N . GLY A 1 186 ? 53.456 -0.997 -37.051 1.00 66.81 186 GLY A N 1
ATOM 1563 C CA . GLY A 1 186 ? 52.546 -0.007 -36.477 1.00 66.81 186 GLY A CA 1
ATOM 1564 C C . GLY A 1 186 ? 51.284 0.187 -37.314 1.00 66.81 186 GLY A C 1
ATOM 1565 O O . GLY A 1 186 ? 50.180 0.160 -36.773 1.00 66.81 186 GLY A O 1
ATOM 1566 N N . ALA A 1 187 ? 51.431 0.302 -38.637 1.00 72.62 187 ALA A N 1
ATOM 1567 C CA . ALA A 1 187 ? 50.308 0.434 -39.559 1.00 72.62 187 ALA A CA 1
ATOM 1568 C C . ALA A 1 187 ? 49.392 -0.799 -39.533 1.00 72.62 187 ALA A C 1
ATOM 1570 O O . ALA A 1 187 ? 48.176 -0.649 -39.445 1.00 72.62 187 ALA A O 1
ATOM 1571 N N . ILE A 1 188 ? 49.947 -2.016 -39.537 1.00 73.69 188 ILE A N 1
ATOM 1572 C CA . ILE A 1 188 ? 49.150 -3.254 -39.486 1.00 73.69 188 ILE A CA 1
ATOM 1573 C C . ILE A 1 188 ? 48.423 -3.384 -38.140 1.00 73.69 188 ILE A C 1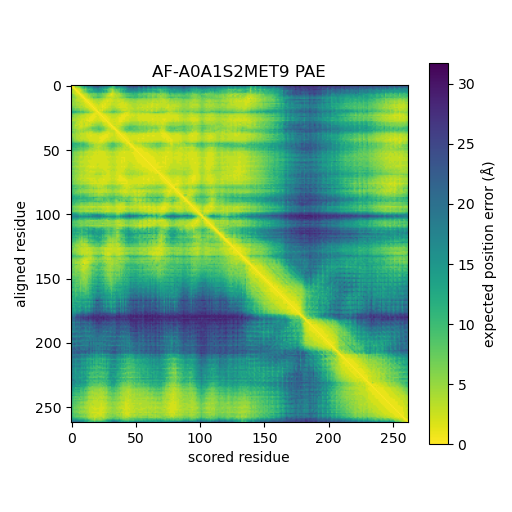
ATOM 1575 O O . ILE A 1 188 ? 47.230 -3.693 -38.114 1.00 73.69 188 ILE A O 1
ATOM 1579 N N . ALA A 1 189 ? 49.100 -3.103 -37.021 1.00 73.56 189 ALA A N 1
ATOM 1580 C CA . ALA A 1 189 ? 48.485 -3.134 -35.695 1.00 73.56 189 ALA A CA 1
ATOM 1581 C C . ALA A 1 189 ? 47.380 -2.075 -35.548 1.00 73.56 189 ALA A C 1
ATOM 1583 O O . ALA A 1 189 ? 46.321 -2.365 -34.990 1.00 73.56 189 ALA A O 1
ATOM 1584 N N . PHE A 1 190 ? 47.596 -0.872 -36.087 1.00 71.62 190 PHE A N 1
ATOM 1585 C CA . PHE A 1 190 ? 46.606 0.201 -36.104 1.00 71.62 190 PHE A CA 1
ATOM 1586 C C . PHE A 1 190 ? 45.392 -0.154 -36.968 1.00 71.62 190 PHE A C 1
ATOM 1588 O O . PHE A 1 190 ? 44.261 -0.023 -36.514 1.00 71.62 190 PHE A O 1
ATOM 1595 N N . VAL A 1 191 ? 45.597 -0.681 -38.180 1.00 79.25 191 VAL A N 1
ATOM 1596 C CA . VAL A 1 191 ? 44.499 -1.137 -39.048 1.00 79.25 191 VAL A CA 1
ATOM 1597 C C . VAL A 1 191 ? 43.716 -2.271 -38.385 1.00 79.25 191 VAL A C 1
ATOM 1599 O O . VAL A 1 191 ? 42.488 -2.274 -38.439 1.00 79.25 191 VAL A O 1
ATOM 1602 N N . TYR A 1 192 ? 44.389 -3.199 -37.701 1.00 78.44 192 TYR A N 1
ATOM 1603 C CA . TYR A 1 192 ? 43.725 -4.293 -36.997 1.00 78.44 192 TYR A CA 1
ATOM 1604 C C . TYR A 1 192 ? 42.885 -3.808 -35.808 1.00 78.44 192 TYR A C 1
ATOM 1606 O O . TYR A 1 192 ? 41.738 -4.234 -35.657 1.00 78.44 192 TYR A O 1
ATOM 1614 N N . THR A 1 193 ? 43.402 -2.900 -34.972 1.00 76.56 193 THR A N 1
ATOM 1615 C CA . THR A 1 193 ? 42.624 -2.345 -33.851 1.00 76.56 193 THR A CA 1
ATOM 1616 C C . THR A 1 193 ? 41.500 -1.434 -34.323 1.00 76.56 193 THR A C 1
ATOM 1618 O O . THR A 1 193 ? 40.410 -1.483 -33.746 1.00 76.56 193 THR A O 1
ATOM 1621 N N . LEU A 1 194 ? 41.711 -0.680 -35.404 1.00 78.19 194 LEU A N 1
ATOM 1622 C CA . LEU A 1 194 ? 40.675 0.111 -36.061 1.00 78.19 194 LEU A CA 1
ATOM 1623 C C . LEU A 1 194 ? 39.569 -0.799 -36.608 1.00 78.19 194 LEU A C 1
ATOM 1625 O O . LEU A 1 194 ? 38.398 -0.568 -36.321 1.00 78.19 194 LEU A O 1
ATOM 1629 N N . TYR A 1 195 ? 39.928 -1.882 -37.304 1.00 82.50 195 TYR A N 1
ATOM 1630 C CA . TYR A 1 195 ? 38.985 -2.880 -37.809 1.00 82.50 195 TYR A CA 1
ATOM 1631 C C . TYR A 1 195 ? 38.198 -3.549 -36.675 1.00 82.50 195 TYR A C 1
ATOM 1633 O O . TYR A 1 195 ? 36.973 -3.569 -36.714 1.00 82.50 195 TYR A O 1
ATOM 1641 N N . LYS A 1 196 ? 38.865 -4.021 -35.612 1.00 77.19 196 LYS A N 1
ATOM 1642 C CA . LYS A 1 196 ? 38.210 -4.614 -34.427 1.00 77.19 196 LYS A CA 1
ATOM 1643 C C . LYS A 1 196 ? 37.264 -3.640 -33.727 1.00 77.19 196 LYS A C 1
ATOM 1645 O O . LYS A 1 196 ? 36.203 -4.043 -33.241 1.00 77.19 196 LYS A O 1
ATOM 1650 N N . SER A 1 197 ? 37.650 -2.369 -33.655 1.00 74.56 197 SER A N 1
ATOM 1651 C CA . SER A 1 197 ? 36.830 -1.308 -33.068 1.00 74.56 197 SER A CA 1
ATOM 1652 C C . SER A 1 197 ? 35.625 -0.996 -33.952 1.00 74.56 197 SER A C 1
ATOM 1654 O O . SER A 1 197 ? 34.517 -0.875 -33.433 1.00 74.56 197 SER A O 1
ATOM 1656 N N . LEU A 1 198 ? 35.806 -0.958 -35.276 1.00 80.31 198 LEU A N 1
ATOM 1657 C CA . LEU A 1 198 ? 34.737 -0.792 -36.260 1.00 80.31 198 LEU A CA 1
ATOM 1658 C C . LEU A 1 198 ? 33.781 -1.987 -36.275 1.00 80.31 198 LEU A C 1
ATOM 1660 O O . LEU A 1 198 ? 32.577 -1.774 -36.277 1.00 80.31 198 LEU A O 1
ATOM 1664 N N . GLU A 1 199 ? 34.269 -3.224 -36.199 1.00 82.06 199 GLU A N 1
ATOM 1665 C CA . GLU A 1 199 ? 33.441 -4.434 -36.138 1.00 82.06 199 GLU A CA 1
ATOM 1666 C C . GLU A 1 199 ? 32.572 -4.445 -34.870 1.00 82.06 199 GLU A C 1
ATOM 1668 O O . GLU A 1 199 ? 31.365 -4.689 -34.929 1.00 82.06 199 GLU A O 1
ATOM 1673 N N . ARG A 1 200 ? 33.157 -4.118 -33.705 1.00 72.25 200 ARG A N 1
ATOM 1674 C CA . ARG A 1 200 ? 32.391 -3.955 -32.458 1.00 72.25 200 ARG A CA 1
ATOM 1675 C C . ARG A 1 200 ? 31.410 -2.792 -32.549 1.00 72.25 200 ARG A C 1
ATOM 1677 O O . ARG A 1 200 ? 30.271 -2.935 -32.111 1.00 72.25 200 ARG A O 1
ATOM 1684 N N . PHE A 1 201 ? 31.819 -1.668 -33.129 1.00 74.56 201 PHE A N 1
ATOM 1685 C CA . PHE A 1 201 ? 30.947 -0.518 -33.339 1.00 74.56 201 PHE A CA 1
ATOM 1686 C C . PHE A 1 201 ? 29.765 -0.872 -34.248 1.00 74.56 201 PHE A C 1
ATOM 1688 O O . PHE A 1 201 ? 28.636 -0.533 -33.908 1.00 74.56 201 PHE A O 1
ATOM 1695 N N . TRP A 1 202 ? 29.993 -1.608 -35.337 1.00 73.50 202 TRP A N 1
ATOM 1696 C CA . TRP A 1 202 ? 28.962 -2.070 -36.266 1.00 73.50 202 TRP A CA 1
ATOM 1697 C C . TRP A 1 202 ? 28.030 -3.100 -35.631 1.00 73.50 202 TRP A C 1
ATOM 1699 O O . TRP A 1 202 ? 26.826 -2.913 -35.718 1.00 73.50 202 TRP A O 1
ATOM 1709 N N . LYS A 1 203 ? 28.529 -4.093 -34.883 1.00 73.94 203 LYS A N 1
ATOM 1710 C CA . LYS A 1 203 ? 27.674 -5.033 -34.124 1.00 73.94 203 LYS A CA 1
ATOM 1711 C C . LYS A 1 203 ? 26.797 -4.320 -33.090 1.00 73.94 203 LYS A C 1
ATOM 1713 O O . LYS A 1 203 ? 25.617 -4.632 -32.934 1.00 73.94 203 LYS A O 1
ATOM 1718 N N . ILE A 1 204 ? 27.351 -3.321 -32.397 1.00 71.06 204 ILE A N 1
ATOM 1719 C CA . ILE A 1 204 ? 26.583 -2.474 -31.474 1.00 71.06 204 ILE A CA 1
ATOM 1720 C C . ILE A 1 204 ? 25.587 -1.597 -32.247 1.00 71.06 204 ILE A C 1
ATOM 1722 O O . ILE A 1 204 ? 24.489 -1.357 -31.745 1.00 71.06 204 ILE A O 1
ATOM 1726 N N . LYS A 1 205 ? 25.956 -1.100 -33.433 1.00 70.56 205 LYS A N 1
ATOM 1727 C CA . LYS A 1 205 ? 25.120 -0.249 -34.286 1.00 70.56 205 LYS A CA 1
ATOM 1728 C C . LYS A 1 205 ? 23.966 -1.031 -34.900 1.00 70.56 205 LYS A C 1
ATOM 1730 O O . LYS A 1 205 ? 22.863 -0.534 -34.829 1.00 70.56 205 LYS A O 1
ATOM 1735 N N . GLU A 1 206 ? 24.179 -2.242 -35.396 1.00 69.38 206 GLU A N 1
ATOM 1736 C CA . GLU A 1 206 ? 23.164 -3.128 -35.982 1.00 69.38 206 GLU A CA 1
ATOM 1737 C C . GLU A 1 206 ? 22.162 -3.615 -34.923 1.00 69.38 206 GLU A C 1
ATOM 1739 O O . GLU A 1 206 ? 20.948 -3.564 -35.120 1.00 69.38 206 GLU A O 1
ATOM 1744 N N . GLY A 1 207 ? 22.647 -3.963 -33.724 1.00 66.12 207 GLY A N 1
ATOM 1745 C CA . GLY A 1 207 ? 21.783 -4.205 -32.565 1.00 66.12 207 GLY A CA 1
ATOM 1746 C C . GLY A 1 207 ? 21.029 -2.950 -32.102 1.00 66.12 207 GLY A C 1
ATOM 1747 O O . GLY A 1 207 ? 19.897 -3.048 -31.625 1.00 66.12 207 GLY A O 1
ATOM 1748 N N . ARG A 1 208 ? 21.629 -1.760 -32.257 1.00 60.78 208 ARG A N 1
ATOM 1749 C CA . ARG A 1 208 ? 20.946 -0.471 -32.066 1.00 60.78 208 ARG A CA 1
ATOM 1750 C C . ARG A 1 208 ? 19.931 -0.197 -33.166 1.00 60.78 208 ARG A C 1
ATOM 1752 O O . ARG A 1 208 ? 18.895 0.349 -32.828 1.00 60.78 208 ARG A O 1
ATOM 1759 N N . ASP A 1 209 ? 20.211 -0.593 -34.401 1.00 69.38 209 ASP A N 1
ATOM 1760 C CA . ASP A 1 209 ? 19.408 -0.307 -35.586 1.00 69.38 209 ASP A CA 1
ATOM 1761 C C . ASP A 1 209 ? 18.129 -1.143 -35.580 1.00 69.38 209 ASP A C 1
ATOM 1763 O O . ASP A 1 209 ? 17.025 -0.634 -35.717 1.00 69.38 209 ASP A O 1
ATOM 1767 N N . ARG A 1 210 ? 18.240 -2.430 -35.234 1.00 70.19 210 ARG A N 1
ATOM 1768 C CA . ARG A 1 210 ? 17.065 -3.276 -34.993 1.00 70.19 210 ARG A CA 1
ATOM 1769 C C . ARG A 1 210 ? 16.213 -2.749 -33.836 1.00 70.19 210 ARG A C 1
ATOM 1771 O O . ARG A 1 210 ? 14.989 -2.711 -33.943 1.00 70.19 210 ARG A O 1
ATOM 1778 N N . LYS A 1 211 ? 16.852 -2.298 -32.751 1.00 72.00 211 LYS A N 1
ATOM 1779 C CA . LYS A 1 211 ? 16.155 -1.658 -31.625 1.00 72.00 211 LYS A CA 1
ATOM 1780 C C . LYS A 1 211 ? 15.561 -0.300 -31.999 1.00 72.00 211 LYS A C 1
ATOM 1782 O O . LYS A 1 211 ? 14.509 0.033 -31.465 1.00 72.00 211 LYS A O 1
ATOM 1787 N N . SER A 1 212 ? 16.189 0.488 -32.873 1.00 74.94 212 SER A N 1
ATOM 1788 C CA . SER A 1 212 ? 15.633 1.761 -33.338 1.00 74.94 212 SER A CA 1
ATOM 1789 C C . SER A 1 212 ? 14.487 1.532 -34.299 1.00 74.94 212 SER A C 1
ATOM 1791 O O . SER A 1 212 ? 13.471 2.171 -34.113 1.00 74.94 212 SER A O 1
ATOM 1793 N N . ILE A 1 213 ? 14.564 0.558 -35.206 1.00 79.12 213 ILE A N 1
ATOM 1794 C CA . ILE A 1 213 ? 13.450 0.158 -36.074 1.00 79.12 213 ILE A CA 1
ATOM 1795 C C . ILE A 1 213 ? 12.265 -0.331 -35.233 1.00 79.12 213 ILE A C 1
ATOM 1797 O O . ILE A 1 213 ? 11.127 0.075 -35.456 1.00 79.12 213 ILE A O 1
ATOM 1801 N N . GLU A 1 214 ? 12.503 -1.169 -34.221 1.00 84.81 214 GLU A N 1
ATOM 1802 C CA . GLU A 1 214 ? 11.446 -1.616 -33.308 1.00 84.81 214 GLU A CA 1
ATOM 1803 C C . GLU A 1 214 ? 10.864 -0.448 -32.498 1.00 84.81 214 GLU A C 1
ATOM 1805 O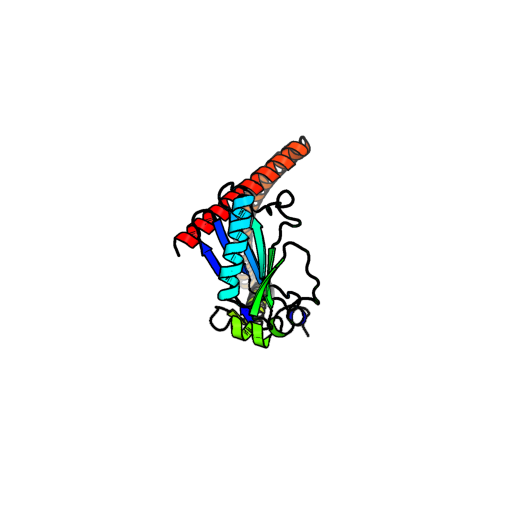 O . GLU A 1 214 ? 9.644 -0.326 -32.356 1.00 84.81 214 GLU A O 1
ATOM 1810 N N . LYS A 1 215 ? 11.723 0.456 -32.019 1.00 86.75 215 LYS A N 1
ATOM 1811 C CA . LYS A 1 215 ? 11.312 1.678 -31.326 1.00 86.75 215 LYS A CA 1
ATOM 1812 C C . LYS A 1 215 ? 10.535 2.612 -32.249 1.00 86.75 215 LYS A C 1
ATOM 1814 O O . LYS A 1 215 ? 9.551 3.180 -31.801 1.00 86.75 215 LYS A O 1
ATOM 1819 N N . ASP A 1 216 ? 10.913 2.741 -33.510 1.00 85.62 216 ASP A N 1
ATOM 1820 C CA . ASP A 1 216 ? 10.269 3.603 -34.497 1.00 85.62 216 ASP A CA 1
ATOM 1821 C C . ASP A 1 216 ? 8.922 3.032 -34.920 1.00 85.62 216 ASP A C 1
ATOM 1823 O O . ASP A 1 216 ? 7.945 3.775 -34.977 1.00 85.62 216 ASP A O 1
ATOM 1827 N N . ASN A 1 217 ? 8.819 1.712 -35.074 1.00 87.38 217 ASN A N 1
ATOM 1828 C CA . ASN A 1 217 ? 7.547 1.018 -35.257 1.00 87.38 217 ASN A CA 1
ATOM 1829 C C . ASN A 1 217 ? 6.635 1.194 -34.038 1.00 87.38 217 ASN A C 1
ATOM 1831 O O . ASN A 1 217 ? 5.444 1.480 -34.183 1.00 87.38 217 ASN A O 1
ATOM 1835 N N . LYS A 1 218 ? 7.181 1.073 -32.822 1.00 89.50 218 LYS A N 1
ATOM 1836 C CA . LYS A 1 218 ? 6.437 1.335 -31.585 1.00 89.50 218 LYS A CA 1
ATOM 1837 C C . LYS A 1 218 ? 6.004 2.797 -31.505 1.00 89.50 218 LYS A C 1
ATOM 1839 O O . LYS A 1 218 ? 4.847 3.055 -31.203 1.00 89.50 218 LYS A O 1
ATOM 1844 N N . ASN A 1 219 ? 6.880 3.739 -31.837 1.00 89.00 219 ASN A N 1
ATOM 1845 C CA . ASN A 1 219 ? 6.591 5.170 -31.866 1.00 89.00 219 ASN A CA 1
ATOM 1846 C C . ASN A 1 219 ? 5.552 5.508 -32.935 1.00 89.00 219 ASN A C 1
ATOM 1848 O O . ASN A 1 219 ? 4.707 6.361 -32.707 1.00 89.00 219 ASN A O 1
ATOM 1852 N N . MET A 1 220 ? 5.584 4.853 -34.098 1.00 88.19 220 MET A N 1
ATOM 1853 C CA . MET A 1 220 ? 4.574 5.007 -35.143 1.00 88.19 220 MET A CA 1
ATOM 1854 C C . MET A 1 220 ? 3.212 4.540 -34.637 1.00 88.19 220 MET A C 1
ATOM 1856 O O . MET A 1 220 ? 2.251 5.297 -34.726 1.00 88.19 220 MET A O 1
ATOM 1860 N N . LYS A 1 221 ? 3.141 3.349 -34.027 1.00 92.38 221 LYS A N 1
ATOM 1861 C CA . LYS A 1 221 ? 1.914 2.844 -33.393 1.00 92.38 221 LYS A CA 1
ATOM 1862 C C . LYS A 1 221 ? 1.432 3.775 -32.282 1.00 92.38 221 LYS A C 1
ATOM 1864 O O . LYS A 1 221 ? 0.266 4.135 -32.264 1.00 92.38 221 LYS A O 1
ATOM 1869 N N . MET A 1 222 ? 2.328 4.223 -31.402 1.00 90.25 222 MET A N 1
ATOM 1870 C CA . MET A 1 222 ? 2.002 5.168 -30.332 1.00 90.25 222 MET A CA 1
ATOM 1871 C C . MET A 1 222 ? 1.490 6.495 -30.882 1.00 90.25 222 MET A C 1
ATOM 1873 O O . MET A 1 222 ? 0.494 6.984 -30.374 1.00 90.25 222 MET A O 1
ATOM 1877 N N . ARG A 1 223 ? 2.114 7.058 -31.924 1.00 88.44 223 ARG A N 1
ATOM 1878 C CA . ARG A 1 223 ? 1.646 8.285 -32.589 1.00 88.44 223 ARG A CA 1
ATOM 1879 C C . ARG A 1 223 ? 0.281 8.092 -33.232 1.00 88.44 223 ARG A C 1
ATOM 1881 O O . ARG A 1 223 ? -0.568 8.961 -33.100 1.00 88.44 223 ARG A O 1
ATOM 1888 N N . HIS A 1 224 ? 0.064 6.955 -33.888 1.00 88.69 224 HIS A N 1
ATOM 1889 C CA . HIS A 1 224 ? -1.222 6.621 -34.487 1.00 88.69 224 HIS A CA 1
ATOM 1890 C C . HIS A 1 224 ? -2.323 6.506 -33.423 1.00 88.69 224 HIS A C 1
ATOM 1892 O O . HIS A 1 224 ? -3.372 7.127 -33.556 1.00 88.69 224 HIS A O 1
ATOM 1898 N N . TYR A 1 225 ? -2.061 5.799 -32.322 1.00 86.88 225 TYR A N 1
ATOM 1899 C CA . TYR A 1 225 ? -2.989 5.730 -31.193 1.00 86.88 225 TYR A CA 1
ATOM 1900 C C . TYR A 1 225 ? -3.208 7.097 -30.550 1.00 86.88 225 TYR A C 1
ATOM 1902 O O . TYR A 1 225 ? -4.347 7.481 -30.327 1.00 86.88 225 TYR A O 1
ATOM 1910 N N . TYR A 1 226 ? -2.137 7.853 -30.314 1.00 89.31 226 TYR A N 1
ATOM 1911 C CA . TYR A 1 226 ? -2.191 9.191 -29.735 1.00 89.31 226 TYR A CA 1
ATOM 1912 C C . 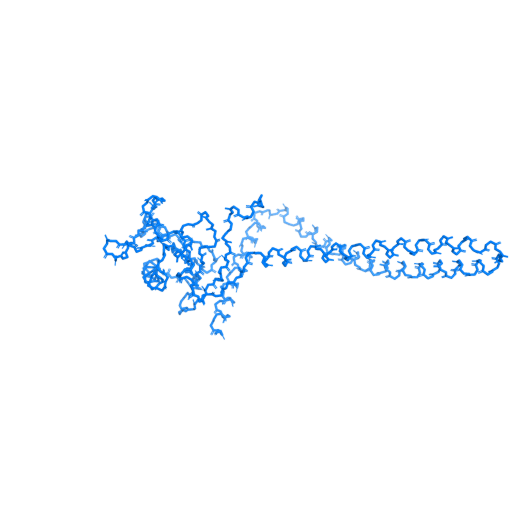TYR A 1 226 ? -3.062 10.134 -30.572 1.00 89.31 226 TYR A C 1
ATOM 1914 O O . TYR A 1 226 ? -3.936 10.791 -30.022 1.00 89.31 226 TYR A O 1
ATOM 1922 N N . TYR A 1 227 ? -2.900 10.120 -31.898 1.00 90.44 227 TYR A N 1
ATOM 1923 C CA . TYR A 1 227 ? -3.738 10.880 -32.825 1.00 90.44 227 TYR A CA 1
ATOM 1924 C C . TYR A 1 227 ? -5.228 10.541 -32.666 1.00 90.44 227 TYR A C 1
ATOM 1926 O O . TYR A 1 227 ? -6.061 11.431 -32.523 1.00 90.44 227 TYR A O 1
ATOM 1934 N N . HIS A 1 228 ? -5.577 9.252 -32.619 1.00 84.81 228 HIS A N 1
ATOM 1935 C CA . HIS A 1 228 ? -6.965 8.834 -32.407 1.00 84.81 228 HIS A CA 1
ATOM 1936 C C . HIS A 1 228 ? -7.488 9.163 -30.999 1.00 84.81 228 HIS A C 1
ATOM 1938 O O . HIS A 1 228 ? -8.673 9.461 -30.850 1.00 84.81 228 HIS A O 1
ATOM 1944 N N . CYS A 1 229 ? -6.624 9.163 -29.982 1.00 87.12 229 CYS A N 1
ATOM 1945 C CA . CYS A 1 229 ? -6.978 9.607 -28.636 1.00 87.12 229 CYS A CA 1
ATOM 1946 C C . CYS A 1 229 ? -7.240 11.121 -28.575 1.00 87.12 229 CYS A C 1
ATOM 1948 O O . CYS A 1 229 ? -8.173 11.534 -27.891 1.00 87.12 229 CYS A O 1
ATOM 1950 N N . GLU A 1 230 ? -6.478 11.944 -29.306 1.00 90.44 230 GLU A N 1
ATOM 1951 C CA . GLU A 1 230 ? -6.712 13.395 -29.394 1.00 90.44 230 GLU A CA 1
ATOM 1952 C C . GLU A 1 230 ? -8.037 13.735 -30.086 1.00 90.44 230 GLU A C 1
ATOM 1954 O O . GLU A 1 230 ? -8.701 14.695 -29.700 1.00 90.44 230 GLU A O 1
ATOM 1959 N N . LEU A 1 231 ? -8.465 12.931 -31.065 1.00 91.19 231 LEU A N 1
ATOM 1960 C CA . LEU A 1 231 ? -9.759 13.114 -31.731 1.00 91.19 231 LEU A CA 1
ATOM 1961 C C . LEU A 1 231 ? -10.959 12.821 -30.812 1.00 91.19 231 LEU A C 1
ATOM 1963 O O . LEU A 1 231 ? -12.054 13.324 -31.060 1.00 91.19 231 LEU A O 1
ATOM 1967 N N . ASN A 1 232 ? -10.779 12.016 -29.757 1.00 91.75 232 ASN A N 1
ATOM 1968 C CA . ASN A 1 232 ? -11.833 11.687 -28.797 1.00 91.75 232 ASN A CA 1
ATOM 1969 C C . ASN A 1 232 ? -11.295 11.594 -27.353 1.00 91.75 232 ASN A C 1
ATOM 1971 O O . ASN A 1 232 ? -11.212 10.496 -26.784 1.00 91.75 232 ASN A O 1
ATOM 1975 N N . PRO A 1 233 ? -10.981 12.739 -26.721 1.00 90.56 233 PRO A N 1
ATOM 1976 C CA . PRO A 1 233 ? -10.386 12.760 -25.387 1.00 90.56 233 PRO A CA 1
ATOM 1977 C C . PRO A 1 233 ? -11.319 12.158 -24.329 1.00 90.56 233 PRO A C 1
ATOM 1979 O O . PRO A 1 233 ? -10.878 11.376 -23.491 1.00 90.56 233 PRO A O 1
ATOM 1982 N N . LYS A 1 234 ? -12.630 12.428 -24.417 1.00 92.56 234 LYS A N 1
ATOM 1983 C CA . LYS A 1 234 ? -13.631 11.896 -23.475 1.00 92.56 234 LYS A CA 1
ATOM 1984 C C . LYS A 1 234 ? -13.737 10.369 -23.539 1.00 92.56 234 LYS A C 1
ATOM 1986 O O . LYS A 1 234 ? -13.845 9.710 -22.508 1.00 92.56 234 LYS A O 1
ATOM 1991 N N . GLY A 1 235 ? -13.709 9.796 -24.745 1.00 91.56 235 GLY A N 1
ATOM 1992 C CA . GLY A 1 235 ? -13.723 8.344 -24.931 1.00 91.56 235 GLY A CA 1
ATOM 1993 C C . GLY A 1 235 ? -12.456 7.680 -24.396 1.00 91.56 235 GLY A C 1
ATOM 1994 O O . GLY A 1 235 ? -12.536 6.636 -23.752 1.00 91.56 235 GLY A O 1
ATOM 1995 N N . PHE A 1 236 ? -11.297 8.311 -24.603 1.00 91.06 236 PHE A N 1
ATOM 1996 C CA . PHE A 1 236 ? -10.030 7.812 -24.078 1.00 91.06 236 PHE A CA 1
ATOM 1997 C C . PHE A 1 236 ? -9.963 7.864 -22.547 1.00 91.06 236 PHE A C 1
ATOM 1999 O O . PHE A 1 236 ? -9.543 6.890 -21.928 1.00 91.06 236 PHE A O 1
ATOM 2006 N N . GLU A 1 237 ? -10.411 8.957 -21.922 1.00 89.25 237 GLU A N 1
ATOM 2007 C CA . GLU A 1 237 ? -10.491 9.068 -20.459 1.00 89.25 237 GLU A CA 1
ATOM 2008 C C . GLU A 1 237 ? -11.368 7.971 -19.853 1.00 89.25 237 GLU A C 1
ATOM 2010 O O . GLU A 1 237 ? -10.971 7.332 -18.878 1.00 89.25 237 GLU A O 1
ATOM 2015 N N . ARG A 1 238 ? -12.521 7.695 -20.475 1.00 92.75 238 ARG A N 1
ATOM 2016 C CA . ARG A 1 238 ? -13.400 6.599 -20.067 1.00 92.75 238 ARG A CA 1
ATOM 2017 C C . ARG A 1 238 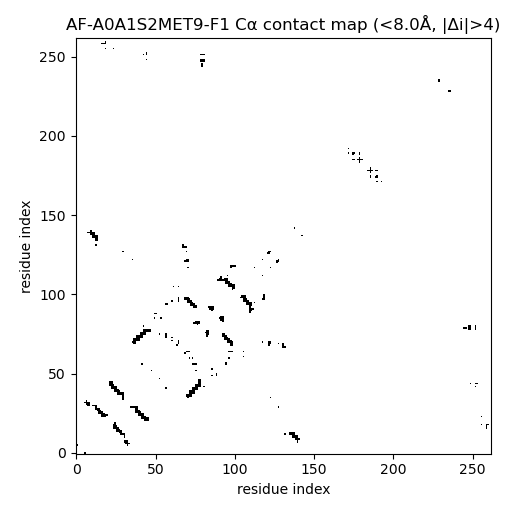? -12.716 5.237 -20.195 1.00 92.75 238 ARG A C 1
ATOM 2019 O O . ARG A 1 238 ? -12.721 4.475 -19.236 1.00 92.75 238 ARG A O 1
ATOM 2026 N N . LEU A 1 239 ? -12.096 4.946 -21.339 1.00 92.38 239 LEU A N 1
ATOM 2027 C CA . LEU A 1 239 ? -11.394 3.677 -21.566 1.00 92.38 239 LEU A CA 1
ATOM 2028 C C . LEU A 1 239 ? -10.223 3.490 -20.592 1.00 92.38 239 LEU A C 1
ATOM 2030 O O . LEU A 1 239 ? -9.997 2.398 -20.081 1.00 92.38 239 LEU A O 1
ATOM 2034 N N . LYS A 1 240 ? -9.496 4.567 -20.289 1.00 90.81 240 LYS A N 1
ATOM 2035 C CA . LYS A 1 240 ? -8.436 4.576 -19.278 1.00 90.81 240 LYS A CA 1
ATOM 2036 C C . LYS A 1 240 ? -8.987 4.244 -17.888 1.00 90.81 240 LYS A C 1
ATOM 2038 O O . LYS A 1 240 ? -8.395 3.421 -17.197 1.00 90.81 240 LYS A O 1
ATOM 2043 N N . ALA A 1 241 ? -10.106 4.851 -17.491 1.00 90.62 241 ALA A N 1
ATOM 2044 C CA . ALA A 1 241 ? -10.754 4.559 -16.215 1.00 90.62 241 ALA A CA 1
ATOM 2045 C C . ALA A 1 241 ? -11.256 3.105 -16.136 1.00 90.62 241 ALA A C 1
ATOM 2047 O O . ALA A 1 241 ? -11.024 2.433 -15.135 1.00 90.62 241 ALA A O 1
ATOM 2048 N N . GLU A 1 242 ? -11.883 2.596 -17.202 1.00 92.25 242 GLU A N 1
ATOM 2049 C CA . GLU A 1 242 ? -12.355 1.206 -17.288 1.00 92.25 242 GLU A CA 1
ATOM 2050 C C . GLU A 1 242 ? -11.194 0.200 -17.209 1.00 92.25 242 GLU A C 1
ATOM 2052 O O . GLU A 1 242 ? -11.286 -0.786 -16.477 1.00 92.25 242 GLU A O 1
ATOM 2057 N N . ASN A 1 243 ? -10.079 0.467 -17.899 1.00 93.12 243 ASN A N 1
ATOM 2058 C CA . ASN A 1 243 ? -8.892 -0.387 -17.841 1.00 93.12 243 ASN A CA 1
ATOM 2059 C C . ASN A 1 243 ? -8.283 -0.422 -16.438 1.00 93.12 243 ASN A C 1
ATOM 2061 O O . ASN A 1 243 ? -8.007 -1.508 -15.941 1.00 93.12 243 ASN A O 1
ATOM 2065 N N . PHE A 1 244 ? -8.124 0.730 -15.777 1.00 91.31 244 PHE A N 1
ATOM 2066 C CA . PHE A 1 244 ? -7.602 0.753 -14.409 1.00 91.31 244 PHE A CA 1
ATOM 2067 C C . PHE A 1 244 ? -8.504 0.011 -13.433 1.00 91.31 244 PHE A C 1
ATOM 2069 O O . PHE A 1 244 ? -8.007 -0.753 -12.612 1.00 91.31 244 PHE A O 1
ATOM 2076 N N . LYS A 1 245 ? -9.823 0.184 -13.553 1.00 90.75 245 LYS A N 1
ATOM 2077 C CA . LYS A 1 245 ? -10.780 -0.553 -12.731 1.00 90.75 245 LYS A CA 1
ATOM 2078 C C . LYS A 1 245 ? -10.624 -2.064 -12.913 1.00 90.75 245 LYS A C 1
ATOM 2080 O O . LYS A 1 245 ? -10.584 -2.799 -11.934 1.00 90.75 245 LYS A O 1
ATOM 2085 N N . LYS A 1 246 ? -10.507 -2.526 -14.159 1.00 92.06 246 LYS A N 1
ATOM 2086 C CA . LYS A 1 246 ? -10.342 -3.950 -14.465 1.00 92.06 246 LYS A CA 1
ATOM 2087 C C . LYS A 1 246 ? -9.006 -4.504 -13.962 1.00 92.06 246 LYS A C 1
ATOM 2089 O O . LYS A 1 246 ? -8.984 -5.584 -13.382 1.00 92.06 246 LYS A O 1
ATOM 2094 N N . GLU A 1 247 ? -7.912 -3.771 -14.165 1.00 91.75 247 GLU A N 1
ATOM 2095 C CA . GLU A 1 247 ? -6.590 -4.142 -13.641 1.00 91.75 247 GLU A CA 1
ATOM 2096 C C . GLU A 1 247 ? -6.613 -4.271 -12.113 1.00 91.75 247 GLU A C 1
ATOM 2098 O O . GLU A 1 247 ? -6.032 -5.205 -11.558 1.00 91.75 247 GLU A O 1
ATOM 2103 N N . GLU A 1 248 ? -7.321 -3.370 -11.431 1.00 90.75 248 GLU A N 1
ATOM 2104 C CA . GLU A 1 248 ? -7.461 -3.394 -9.979 1.00 90.75 248 GLU A CA 1
ATOM 2105 C C . GLU A 1 248 ? -8.322 -4.572 -9.496 1.00 90.75 248 GLU A C 1
ATOM 2107 O O . GLU A 1 248 ? -7.902 -5.311 -8.604 1.00 90.75 248 GLU A O 1
ATOM 2112 N N . GLU A 1 249 ? -9.465 -4.828 -10.141 1.00 91.31 249 GLU A N 1
ATOM 2113 C CA . GLU A 1 249 ? -10.313 -5.998 -9.865 1.00 91.31 249 GLU A CA 1
ATOM 2114 C C . GLU A 1 249 ? -9.539 -7.321 -10.031 1.00 91.31 249 GLU A C 1
ATOM 2116 O O . GLU A 1 249 ? -9.639 -8.228 -9.195 1.00 91.31 249 GLU A O 1
ATOM 2121 N N . GLU A 1 250 ? -8.734 -7.437 -11.093 1.00 92.62 250 GLU A N 1
ATOM 2122 C CA . GLU A 1 250 ? -7.869 -8.597 -11.337 1.00 92.62 250 GLU A CA 1
ATOM 2123 C C . GLU A 1 250 ? -6.776 -8.721 -10.266 1.00 92.62 250 GLU A C 1
ATOM 2125 O O . GLU A 1 250 ? -6.528 -9.820 -9.763 1.00 92.62 250 GLU A O 1
ATOM 2130 N N . ARG A 1 251 ? -6.159 -7.603 -9.860 1.00 92.31 251 ARG A N 1
ATOM 2131 C CA . ARG A 1 251 ? -5.135 -7.566 -8.807 1.00 92.31 251 ARG A CA 1
ATOM 2132 C C . ARG A 1 251 ? -5.686 -8.021 -7.459 1.00 92.31 251 ARG A C 1
ATOM 2134 O O . ARG A 1 251 ? -5.058 -8.856 -6.805 1.00 92.31 251 ARG A O 1
ATOM 2141 N N . ILE A 1 252 ? -6.845 -7.505 -7.055 1.00 91.56 252 ILE A N 1
ATOM 2142 C CA . ILE A 1 252 ? -7.519 -7.851 -5.795 1.00 91.56 252 ILE A CA 1
ATOM 2143 C C . ILE A 1 252 ? -7.895 -9.336 -5.792 1.00 91.56 252 ILE A C 1
ATOM 2145 O O . ILE A 1 252 ? -7.625 -10.048 -4.820 1.00 91.56 252 ILE A O 1
ATOM 2149 N N . ARG A 1 253 ? -8.452 -9.843 -6.900 1.00 89.94 253 ARG A N 1
ATOM 2150 C CA . ARG A 1 253 ? -8.797 -11.265 -7.033 1.00 89.94 253 ARG A CA 1
ATOM 2151 C C . ARG A 1 253 ? -7.560 -12.158 -6.951 1.00 89.94 253 ARG A C 1
ATOM 2153 O O . ARG A 1 253 ? -7.540 -13.087 -6.146 1.00 89.94 253 ARG A O 1
ATOM 2160 N N . ALA A 1 254 ? -6.513 -11.839 -7.710 1.00 91.88 254 ALA A N 1
ATOM 2161 C CA . ALA A 1 254 ? -5.261 -12.588 -7.693 1.00 91.88 254 ALA A CA 1
ATOM 2162 C C . ALA A 1 254 ? -4.588 -12.554 -6.310 1.00 91.88 254 ALA A C 1
ATOM 2164 O O . ALA A 1 254 ? -3.989 -13.543 -5.886 1.00 91.88 254 ALA A O 1
ATOM 2165 N N . LYS A 1 255 ? -4.686 -11.435 -5.577 1.00 92.12 255 LYS A N 1
ATOM 2166 C CA . LYS A 1 255 ? -4.189 -11.336 -4.198 1.00 92.12 255 LYS A CA 1
ATOM 2167 C C . LYS A 1 255 ? -4.972 -12.264 -3.267 1.00 92.12 255 LYS A C 1
ATOM 2169 O O . LYS A 1 255 ? -4.346 -13.037 -2.548 1.00 92.12 255 LYS A O 1
ATOM 2174 N N . LYS A 1 256 ? -6.309 -12.272 -3.335 1.00 89.38 256 LYS A N 1
ATOM 2175 C CA . LYS A 1 256 ? -7.144 -13.195 -2.545 1.00 89.38 256 LYS A CA 1
ATOM 2176 C C . LYS A 1 256 ? -6.818 -14.664 -2.828 1.00 89.38 256 LYS A C 1
ATOM 2178 O O . LYS A 1 256 ? -6.699 -15.451 -1.893 1.00 89.38 256 LYS A O 1
ATOM 2183 N N . GLU A 1 257 ? -6.637 -15.029 -4.097 1.00 90.56 257 GLU A N 1
ATOM 2184 C CA . GLU A 1 257 ? -6.255 -16.389 -4.499 1.00 90.56 257 GLU A CA 1
ATOM 2185 C C . GLU A 1 257 ? -4.902 -16.801 -3.909 1.00 90.56 257 GLU A C 1
ATOM 2187 O O . GLU A 1 257 ? -4.791 -17.890 -3.350 1.00 90.56 257 GLU A O 1
ATOM 2192 N N . LYS A 1 258 ? -3.899 -15.913 -3.950 1.00 91.31 258 LYS A N 1
ATOM 2193 C CA . LYS A 1 258 ? -2.587 -16.157 -3.329 1.00 91.31 258 LYS A CA 1
ATOM 2194 C C . LYS A 1 258 ? -2.684 -16.351 -1.818 1.00 91.31 258 LYS A C 1
ATOM 2196 O O . LYS A 1 258 ? -2.048 -17.256 -1.294 1.00 91.31 258 LYS A O 1
ATOM 2201 N N . ILE A 1 259 ? -3.483 -15.534 -1.127 1.00 89.50 259 ILE A N 1
ATOM 2202 C CA . ILE A 1 259 ? -3.679 -15.664 0.326 1.00 89.50 259 ILE A CA 1
ATOM 2203 C C . ILE A 1 259 ? -4.393 -16.983 0.650 1.00 89.50 259 ILE A C 1
ATOM 2205 O O . ILE A 1 259 ? -4.061 -17.625 1.634 1.00 89.50 259 ILE A O 1
ATOM 2209 N N . SER A 1 260 ? -5.345 -17.422 -0.179 1.00 82.44 260 SER A N 1
ATOM 2210 C CA . SER A 1 260 ? -6.049 -18.695 0.025 1.00 82.44 260 SER A CA 1
ATOM 2211 C C . SER A 1 260 ? -5.181 -19.940 -0.202 1.00 82.44 260 SER A C 1
ATOM 2213 O O . SER A 1 260 ? -5.605 -21.030 0.179 1.00 82.44 260 SER A O 1
ATOM 2215 N N . GLN A 1 261 ? -4.040 -19.805 -0.880 1.00 76.69 261 GLN A N 1
ATOM 2216 C CA . GLN A 1 261 ? -3.098 -20.894 -1.164 1.00 76.69 261 GLN A CA 1
ATOM 2217 C C . GLN A 1 261 ? -1.932 -20.959 -0.163 1.00 76.69 261 GLN A C 1
ATOM 2219 O O . GLN A 1 261 ? -1.186 -21.939 -0.185 1.00 76.69 261 GLN A O 1
ATOM 2224 N N . SER A 1 262 ? -1.762 -19.919 0.661 1.00 63.81 262 SER A N 1
ATOM 2225 C CA . SER A 1 262 ? -0.747 -19.830 1.718 1.00 63.81 262 SER A CA 1
ATOM 2226 C C . SER A 1 262 ? -1.254 -20.382 3.043 1.00 63.81 262 SER A C 1
ATOM 2228 O O . SER A 1 262 ? -0.363 -20.735 3.847 1.00 63.81 262 SER A O 1
#

Organism: NCBI:txid1532552

Mean predicted aligned error: 11.11 Å

Foldseek 3Di:
DPPCPQWFDQKQFDWDWAFDDFWIKIWHAPGTLPDQAIEIETEGLDDDDLVVVVVVQVVVLVVVCVLQQGKYKYWYAYLLRHTDASVVPAVGRIKIWHQDPVVRDIDIDRDDDDPVPGDPVRSDPVNSCVSCVPTDIDGPVVVVVVVVVVVVVVVVVVVVVVVVVVVLVVVLVVLCVVCPVPVVVSVVVNVVSVVVVVVVVVVVVVVVVVVVVVVVVVVVVVVVVVVVCVVPVPVVVVVVSVVSSVVSSVVSVVVSVVSVVD

Solvent-accessible surface area (backbone atoms only — not comparable to full-atom values): 14319 Å² total; per-residue (Å²): 132,62,77,61,69,74,41,43,43,65,56,38,56,59,68,47,74,47,72,53,96,66,32,34,38,41,36,40,59,66,34,39,65,87,50,72,46,26,41,35,40,38,40,22,76,54,95,72,58,68,72,57,51,54,52,50,51,59,49,49,52,56,54,47,40,71,71,38,78,40,37,35,38,36,40,42,26,38,38,56,70,46,72,50,82,31,65,92,85,38,90,37,50,47,40,38,36,35,66,39,87,85,83,70,41,80,47,75,38,49,60,94,74,58,89,83,77,54,63,64,73,50,61,34,68,72,45,46,53,58,61,48,64,85,59,63,64,46,50,42,68,57,56,51,49,54,54,50,46,55,53,50,50,54,50,51,54,51,50,52,54,53,51,53,54,53,50,54,53,50,51,53,52,49,46,63,59,63,15,71,83,44,61,68,63,22,49,54,53,46,52,49,53,51,49,54,51,48,52,52,49,46,56,53,45,53,58,45,46,57,50,44,51,53,48,49,53,49,50,49,52,47,50,55,50,49,54,57,35,69,77,36,52,71,60,42,54,51,51,52,51,53,50,52,38,50,54,37,33,52,49,53,50,54,49,53,55,52,54,73,74,107